Protein 4QLO (pdb70)

CATH classification: 3.40.50.1820

B-factor: mean 58.52, std 16.03, range [33.05, 135.53]

Sequence (327 aa):
NYTVDTLNLGEFITESGEVIDNLRLRYEHVGYHGQPLVVVCHALTGNHLTYGTDDYPGWWREIIDGGYIPIHDYQFLTFDVIGSPFGSSSPLNDPHFPKKLTLRDIVRANERGIQALGYDKINILIGGSLGGMQAMELLYNQQFEVDKAIILAATSRRTSSYSRAFNEIARQAIHLGGKEGLSIARQLGFLTYRSSKSYDERFTPDEVVAYQQHQGNKFKEHFDLNCYLTLLDVLDSHNIDRGRTDVTHVFKNLETKVLTMGFIDDLLYPDDQVRALGERFKYHRHFFVPDNVGHDGFLLNFSTWAPNLYHFLNLKHFKRKDPAFLYK

Radius of gyration: 19.32 Å; Cα contacts (8 Å, |Δi|>4): 640; chains: 1; bounding box: 55×44×50 Å

Solvent-accessible surface area: 15760 Å² total; per-residue (Å²): 110,91,56,57,75,56,23,96,37,24,106,0,99,5,101,59,57,43,72,8,108,74,0,73,0,79,19,1,27,6,5,136,175,67,36,64,8,1,5,4,6,9,23,22,43,8,12,8,63,1,31,5,56,124,118,171,89,13,126,14,31,109,2,5,94,54,23,48,8,31,45,152,84,26,4,3,0,0,4,0,0,0,0,0,13,70,22,0,0,0,36,101,58,19,122,152,17,7,151,135,4,14,1,38,4,0,3,116,0,10,8,56,0,1,78,56,42,78,50,94,115,1,34,3,0,5,0,2,3,2,0,0,3,5,0,0,3,6,1,32,50,96,91,16,117,10,61,19,0,0,0,0,4,0,14,12,115,24,36,97,75,3,129,51,23,2,72,95,0,54,102,18,6,159,151,31,26,103,98,1,1,5,72,2,91,46,22,6,58,124,0,33,169,8,77,70,57,129,114,136,84,151,24,103,114,95,27,90,55,102,36,86,97,37,0,73,102,22,26,101,152,9,43,42,83,0,17,52,15,0,1,40,0,15,29,30,6,37,0,40,85,86,57,140,53,2,54,123,16,0,97,108,21,104,6,27,1,3,0,0,0,9,49,83,10,99,9,11,37,33,100,83,0,108,50,1,1,82,43,0,24,42,80,132,34,44,83,0,83,46,8,70,4,34,74,13,12,27,143,12,36,80,49,0,0,66,47,1,109,117,13,15,62,36,161,124,161,63,134,164,57,87,63,121,135,192,196

Nearest PDB structures (foldseek):
  4qlo-assembly1_A  TM=1.003E+00  e=1.398E-73  Staphylococcus aureus subsp. aureus USA300_TCH1516
  5w8p-assembly1_B  TM=8.838E-01  e=1.208E-25  Mycobacteroides abscessus ATCC 19977
  3vvl-assembly1_A  TM=9.048E-01  e=1.196E-24  Streptomyces lavendulae subsp. lavendulae
  3vvm-assembly1_A  TM=8.914E-01  e=1.937E-24  Streptomyces lavendulae subsp. lavendulae
  3vvl-assembly1_B  TM=9.156E-01  e=2.036E-23  Streptomyces lavendulae subsp. lavendulae

Structure (mmCIF, N/CA/C/O backbone):
data_4QLO
#
_entry.id   4QLO
#
_cell.length_a   49.155
_cell.length_b   49.155
_cell.length_c   481.417
_cell.angle_alpha   90.00
_cell.angle_beta   90.00
_cell.angle_gamma   120.00
#
_symmetry.space_group_name_H-M   'P 61 2 2'
#
loop_
_entity.id
_entity.type
_entity.pdbx_description
1 polymer 'homoserine O-acetyltransferase'
2 water water
#
loop_
_atom_site.group_PDB
_atom_site.id
_atom_site.type_symbol
_atom_site.label_atom_id
_atom_site.label_alt_id
_atom_site.label_comp_id
_atom_site.label_asym_id
_atom_site.label_entity_id
_atom_site.label_seq_id
_atom_site.pdbx_PDB_ins_code
_atom_site.Cartn_x
_atom_site.Cartn_y
_atom_site.Cartn_z
_atom_site.occupancy
_atom_site.B_iso_or_equiv
_atom_site.auth_seq_id
_atom_site.auth_comp_id
_atom_site.auth_asym_id
_atom_site.auth_atom_id
_atom_site.pdbx_PDB_model_num
ATOM 1 N N . ASN A 1 3 ? 9.292 21.289 -0.284 1.00 58.68 3 ASN A N 1
ATOM 2 C CA . ASN A 1 3 ? 8.180 20.278 -0.340 1.00 59.46 3 ASN A CA 1
ATOM 3 C C . ASN A 1 3 ? 8.033 19.525 0.951 1.00 54.90 3 ASN A C 1
ATOM 4 O O . ASN A 1 3 ? 9.008 19.257 1.650 1.00 53.45 3 ASN A O 1
ATOM 9 N N . TYR A 1 4 ? 6.816 19.145 1.247 1.00 52.82 4 TYR A N 1
ATOM 10 C CA . TYR A 1 4 ? 6.557 18.408 2.441 1.00 54.81 4 TYR A CA 1
ATOM 11 C C . TYR A 1 4 ? 5.767 17.165 2.147 1.00 56.35 4 TYR A C 1
ATOM 12 O O . TYR A 1 4 ? 4.692 17.210 1.608 1.00 56.52 4 TYR A O 1
ATOM 21 N N . THR A 1 5 ? 6.324 16.038 2.523 1.00 56.41 5 THR A N 1
ATOM 22 C CA . THR A 1 5 ? 5.689 14.775 2.284 1.00 55.00 5 THR A CA 1
ATOM 23 C C . THR A 1 5 ? 5.590 13.935 3.545 1.00 54.43 5 THR A C 1
ATOM 24 O O . THR A 1 5 ? 6.567 13.680 4.206 1.00 49.07 5 THR A O 1
ATOM 28 N N . VAL A 1 6 ? 4.390 13.489 3.853 1.00 55.48 6 VAL A N 1
ATOM 29 C CA . VAL A 1 6 ? 4.180 12.486 4.866 1.00 56.74 6 VAL A CA 1
ATOM 30 C C . VAL A 1 6 ? 3.447 11.305 4.236 1.00 58.21 6 VAL A C 1
ATOM 31 O O . VAL A 1 6 ? 2.355 11.434 3.733 1.00 61.59 6 VAL A O 1
ATOM 35 N N . ASP A 1 7 ? 4.061 10.145 4.287 1.00 57.61 7 ASP A N 1
ATOM 36 C CA . ASP A 1 7 ? 3.507 8.973 3.636 1.00 56.23 7 ASP A CA 1
ATOM 37 C C . ASP A 1 7 ? 4.056 7.719 4.300 1.00 59.58 7 ASP A C 1
ATOM 38 O O . ASP A 1 7 ? 4.817 7.799 5.273 1.00 55.81 7 ASP A O 1
ATOM 43 N N . THR A 1 8 ? 3.669 6.568 3.753 1.00 58.82 8 THR A N 1
ATOM 44 C CA . THR A 1 8 ? 3.972 5.283 4.340 1.00 58.00 8 THR A CA 1
ATOM 45 C C . THR A 1 8 ? 4.584 4.361 3.288 1.00 57.73 8 THR A C 1
ATOM 46 O O . THR A 1 8 ? 3.949 4.056 2.280 1.00 61.63 8 THR A O 1
ATOM 50 N N . LEU A 1 9 ? 5.803 3.897 3.534 1.00 52.24 9 LEU A N 1
ATOM 51 C CA . LEU A 1 9 ? 6.375 2.807 2.744 1.00 51.81 9 LEU A CA 1
ATOM 52 C C . LEU A 1 9 ? 5.721 1.443 3.043 1.00 54.30 9 LEU A C 1
ATOM 53 O O . LEU A 1 9 ? 5.283 1.193 4.161 1.00 53.19 9 LEU A O 1
ATOM 58 N N . ASN A 1 10 ? 5.660 0.573 2.034 1.00 54.91 10 ASN A N 1
ATOM 59 C CA . ASN A 1 10 ? 5.391 -0.845 2.244 1.00 53.99 10 ASN A CA 1
ATOM 60 C C . ASN A 1 10 ? 6.560 -1.606 1.660 1.00 52.26 10 ASN A C 1
ATOM 61 O O . ASN A 1 10 ? 6.786 -1.564 0.456 1.00 50.14 10 ASN A O 1
ATOM 66 N N . LEU A 1 11 ? 7.300 -2.298 2.522 1.00 50.10 11 LEU A N 1
ATOM 67 C CA . LEU A 1 11 ? 8.615 -2.845 2.163 1.00 47.32 11 LEU A CA 1
ATOM 68 C C . LEU A 1 11 ? 8.715 -4.356 2.324 1.00 45.43 11 LEU A C 1
ATOM 69 O O . LEU A 1 11 ? 9.827 -4.886 2.417 1.00 43.99 11 LEU A O 1
ATOM 74 N N . GLY A 1 12 ? 7.567 -5.034 2.403 1.00 43.89 12 GLY A N 1
ATOM 75 C CA . GLY A 1 12 ? 7.529 -6.492 2.445 1.00 44.39 12 GLY A CA 1
ATOM 76 C C . GLY A 1 12 ? 8.078 -7.125 3.721 1.00 47.35 12 GLY A C 1
ATOM 77 O O . GLY A 1 12 ? 7.884 -6.614 4.823 1.00 48.85 12 GLY A O 1
ATOM 78 N N . GLU A 1 13 ? 8.777 -8.243 3.561 1.00 47.65 13 GLU A N 1
ATOM 79 C CA . GLU A 1 13 ? 9.056 -9.139 4.665 1.00 46.87 13 GLU A CA 1
ATOM 80 C C . GLU A 1 13 ? 10.195 -8.636 5.552 1.00 45.29 13 GLU A C 1
ATOM 81 O O . GLU A 1 13 ? 11.251 -8.218 5.070 1.00 42.75 13 GLU A O 1
ATOM 87 N N . PHE A 1 14 ? 9.951 -8.689 6.859 1.00 44.50 14 PHE A N 1
ATOM 88 C CA . PHE A 1 14 ? 10.914 -8.287 7.858 1.00 41.64 14 PHE A CA 1
ATOM 89 C C . PHE A 1 14 ? 10.980 -9.359 8.936 1.00 43.47 14 PHE A C 1
ATOM 90 O O . PHE A 1 14 ? 9.957 -9.765 9.498 1.00 41.16 14 PHE A O 1
ATOM 98 N N . ILE A 1 15 ? 12.207 -9.786 9.220 1.00 46.15 15 ILE A N 1
ATOM 99 C CA . ILE A 1 15 ? 12.496 -10.764 10.248 1.00 48.97 15 ILE A CA 1
ATOM 100 C C . ILE A 1 15 ? 13.331 -10.150 11.384 1.00 48.69 15 ILE A C 1
ATOM 101 O O . ILE A 1 15 ? 14.470 -9.721 11.191 1.00 42.37 15 ILE A O 1
ATOM 106 N N . THR A 1 16 ? 12.761 -10.153 12.581 1.00 48.72 16 THR A N 1
ATOM 107 C CA . THR A 1 16 ? 13.438 -9.620 13.752 1.00 48.36 16 THR A CA 1
ATOM 108 C C . THR A 1 16 ? 14.571 -10.544 14.196 1.00 49.50 16 THR A C 1
ATOM 109 O O . THR A 1 16 ? 14.678 -11.677 13.734 1.00 49.71 16 THR A O 1
ATOM 113 N N . GLU A 1 17 ? 15.400 -10.059 15.111 1.00 50.77 17 GLU A N 1
ATOM 114 C CA . GLU A 1 17 ? 16.437 -10.880 15.736 1.00 52.56 17 GLU A CA 1
ATOM 115 C C . GLU A 1 17 ? 15.870 -12.130 16.393 1.00 54.08 17 GLU A C 1
ATOM 116 O O . GLU A 1 17 ? 16.562 -13.145 16.479 1.00 55.27 17 GLU A O 1
ATOM 122 N N . SER A 1 18 ? 14.630 -12.048 16.880 1.00 52.45 18 SER A N 1
ATOM 123 C CA . SER A 1 18 ? 14.019 -13.163 17.593 1.00 53.12 18 SER A CA 1
ATOM 124 C C . SER A 1 18 ? 13.404 -14.216 16.665 1.00 52.84 18 SER A C 1
ATOM 125 O O . SER A 1 18 ? 12.765 -15.152 17.142 1.00 56.25 18 SER A O 1
ATOM 128 N N . GLY A 1 19 ? 13.563 -14.057 15.356 1.00 49.66 19 GLY A N 1
ATOM 129 C CA . GLY A 1 19 ? 12.970 -14.980 14.397 1.00 49.02 19 GLY A CA 1
ATOM 130 C C . GLY A 1 19 ? 11.474 -14.811 14.170 1.00 47.90 19 GLY A C 1
ATOM 131 O O . GLY A 1 19 ? 10.792 -15.767 13.792 1.00 44.31 19 GLY A O 1
ATOM 132 N N . GLU A 1 20 ? 10.963 -13.598 14.383 1.00 46.88 20 GLU A N 1
ATOM 133 C CA . GLU A 1 20 ? 9.547 -13.295 14.158 1.00 45.24 20 GLU A CA 1
ATOM 134 C C . GLU A 1 20 ? 9.362 -12.512 12.877 1.00 44.63 20 GLU A C 1
ATOM 135 O O . GLU A 1 20 ? 10.277 -11.818 12.430 1.00 48.54 20 GLU A O 1
ATOM 141 N N . VAL A 1 21 ? 8.169 -12.591 12.296 1.00 45.86 21 VAL A N 1
ATOM 142 C CA . VAL A 1 21 ? 7.956 -12.073 10.942 1.00 48.37 21 VAL A CA 1
ATOM 143 C C . VAL A 1 21 ? 6.814 -11.063 10.779 1.00 50.20 21 VAL A C 1
ATOM 144 O O . VAL A 1 21 ? 5.688 -11.300 11.220 1.00 49.26 21 VAL A O 1
ATOM 148 N N . ILE A 1 22 ? 7.115 -9.955 10.097 1.00 51.87 22 ILE A N 1
ATOM 149 C CA . ILE A 1 22 ? 6.092 -9.054 9.587 1.00 51.93 22 ILE A CA 1
ATOM 150 C C . ILE A 1 22 ? 6.073 -9.189 8.074 1.00 52.63 22 ILE A C 1
ATOM 151 O O . ILE A 1 22 ? 7.086 -8.949 7.420 1.00 55.78 22 ILE A O 1
ATOM 156 N N . ASP A 1 23 ? 4.926 -9.585 7.528 1.00 52.71 23 ASP A N 1
ATOM 157 C CA . ASP A 1 23 ? 4.788 -9.831 6.093 1.00 55.14 23 ASP A CA 1
ATOM 158 C C . ASP A 1 23 ? 4.990 -8.534 5.321 1.00 55.39 23 ASP A C 1
ATOM 159 O O . ASP A 1 23 ? 5.755 -8.501 4.354 1.00 61.29 23 ASP A O 1
ATOM 164 N N . ASN A 1 24 ? 4.318 -7.473 5.762 1.00 51.77 24 ASN A N 1
ATOM 165 C CA . ASN A 1 24 ? 4.423 -6.160 5.119 1.00 51.49 24 ASN A CA 1
ATOM 166 C C . ASN A 1 24 ? 4.851 -5.005 6.047 1.00 47.41 24 ASN A C 1
ATOM 167 O O . ASN A 1 24 ? 4.024 -4.242 6.553 1.00 46.88 24 ASN A O 1
ATOM 172 N N . LEU A 1 25 ? 6.159 -4.895 6.234 1.00 42.44 25 LEU A N 1
ATOM 173 C CA . LEU A 1 25 ? 6.777 -3.824 7.000 1.00 43.53 25 LEU A CA 1
ATOM 174 C C . LEU A 1 25 ? 6.339 -2.437 6.511 1.00 45.42 25 LEU A C 1
ATOM 175 O O . LEU A 1 25 ? 6.607 -2.061 5.371 1.00 46.45 25 LEU A O 1
ATOM 180 N N . ARG A 1 26 ? 5.664 -1.694 7.387 1.00 48.37 26 ARG A N 1
ATOM 181 C CA . ARG A 1 26 ? 5.240 -0.327 7.121 1.00 48.63 26 ARG A CA 1
ATOM 182 C C . ARG A 1 26 ? 6.081 0.660 7.939 1.00 47.74 26 ARG A C 1
ATOM 183 O O . ARG A 1 26 ? 6.251 0.494 9.148 1.00 44.31 26 ARG A O 1
ATOM 191 N N . LEU A 1 27 ? 6.633 1.668 7.264 1.00 49.62 27 LEU A N 1
ATOM 192 C CA . LEU A 1 27 ? 7.375 2.752 7.920 1.00 49.49 27 LEU A CA 1
ATOM 193 C C . LEU A 1 27 ? 6.743 4.095 7.576 1.00 48.69 27 LEU A C 1
ATOM 194 O O . LEU A 1 27 ? 6.819 4.537 6.442 1.00 50.81 27 LEU A O 1
ATOM 199 N N . ARG A 1 28 ? 6.106 4.737 8.546 1.00 48.50 28 ARG A N 1
ATOM 200 C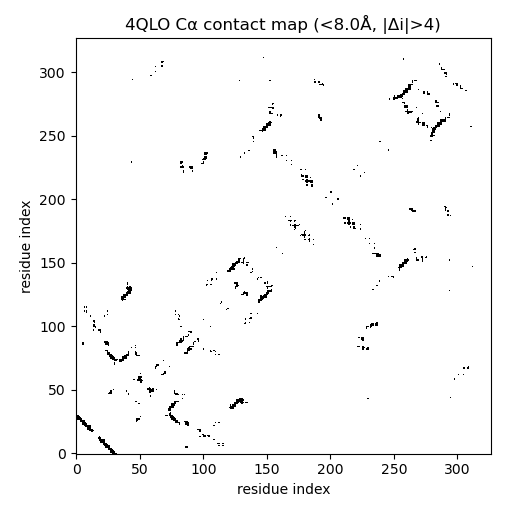 CA . ARG A 1 28 ? 5.622 6.096 8.347 1.00 46.40 28 ARG A CA 1
ATOM 201 C C . ARG A 1 28 ? 6.836 7.002 8.359 1.00 44.09 28 ARG A C 1
ATOM 202 O O . ARG A 1 28 ? 7.754 6.784 9.141 1.00 42.05 28 ARG A O 1
ATOM 210 N N . TYR A 1 29 ? 6.863 7.994 7.471 1.00 45.72 29 TYR A N 1
ATOM 211 C CA . TYR A 1 29 ? 7.986 8.925 7.413 1.00 47.58 29 TYR A CA 1
ATOM 212 C C . TYR A 1 29 ? 7.557 10.343 7.097 1.00 47.36 29 TYR A C 1
ATOM 213 O O . TYR A 1 29 ? 6.427 10.596 6.702 1.00 46.52 29 TYR A O 1
ATOM 222 N N . GLU A 1 30 ? 8.490 11.267 7.297 1.00 50.52 30 GLU A N 1
ATOM 223 C CA . GLU A 1 30 ? 8.344 12.646 6.859 1.00 49.95 30 GLU A CA 1
ATOM 224 C C . GLU A 1 30 ? 9.555 13.002 6.024 1.00 47.34 30 GLU A C 1
ATOM 225 O O . GLU A 1 30 ? 10.685 12.793 6.461 1.00 43.97 30 GLU A O 1
ATOM 231 N N . HIS A 1 31 ? 9.315 13.528 4.823 1.00 48.29 31 HIS A N 1
ATOM 232 C CA . HIS A 1 31 ? 10.388 14.114 4.007 1.00 49.43 31 HIS A CA 1
ATOM 233 C C . HIS A 1 31 ? 10.162 15.603 3.788 1.00 48.62 31 HIS A C 1
ATOM 234 O O . HIS A 1 31 ? 9.019 16.049 3.659 1.00 48.06 31 HIS A O 1
ATOM 241 N N . VAL A 1 32 ? 11.261 16.331 3.731 1.00 47.57 32 VAL A N 1
ATOM 242 C CA . VAL A 1 32 ? 11.267 17.769 3.564 1.00 50.20 32 VAL A CA 1
ATOM 243 C C . VAL A 1 32 ? 12.535 18.245 2.898 1.00 51.43 32 VAL A C 1
ATOM 244 O O . VAL A 1 32 ? 13.614 17.934 3.336 1.00 49.29 32 VAL A O 1
ATOM 248 N N . GLY A 1 33 ? 12.395 19.013 1.829 1.00 53.72 33 GLY A N 1
ATOM 249 C CA . GLY A 1 33 ? 13.545 19.540 1.137 1.00 55.31 33 GLY A CA 1
ATOM 250 C C . GLY A 1 33 ? 13.557 19.207 -0.325 1.00 57.04 33 GLY A C 1
ATOM 251 O O . GLY A 1 33 ? 12.557 18.822 -0.862 1.00 55.03 33 GLY A O 1
ATOM 252 N N . TYR A 1 34 ? 14.708 19.365 -0.956 1.00 58.71 34 TYR A N 1
ATOM 253 C CA . TYR A 1 34 ? 14.829 19.201 -2.394 1.00 62.83 34 TYR A CA 1
ATOM 254 C C . TYR A 1 34 ? 15.680 18.061 -2.808 1.00 59.79 34 TYR A C 1
ATOM 255 O O . TYR A 1 34 ? 16.553 17.667 -2.104 1.00 58.90 34 TYR A O 1
ATOM 264 N N . HIS A 1 35 ? 15.405 17.574 -3.998 1.00 61.54 35 HIS A N 1
ATOM 265 C CA . HIS A 1 35 ? 15.957 16.348 -4.491 1.00 64.20 35 HIS A CA 1
ATOM 266 C C . HIS A 1 35 ? 17.419 16.163 -4.169 1.00 62.32 35 HIS A C 1
ATOM 267 O O . HIS A 1 35 ? 17.803 15.111 -3.711 1.00 68.24 35 HIS A O 1
ATOM 274 N N . GLY A 1 36 ? 18.234 17.121 -4.521 1.00 52.94 36 GLY A N 1
ATOM 275 C CA . GLY A 1 36 ? 19.687 16.868 -4.522 1.00 57.12 36 GLY A CA 1
ATOM 276 C C . GLY A 1 36 ? 20.483 17.263 -3.285 1.00 57.87 36 GLY A C 1
ATOM 277 O O . GLY A 1 36 ? 21.705 17.081 -3.251 1.00 54.80 36 GLY A O 1
ATOM 278 N N . GLN A 1 37 ? 19.803 17.786 -2.267 1.00 56.63 37 GLN A N 1
ATOM 279 C CA . GLN A 1 37 ? 20.480 18.447 -1.151 1.00 59.99 37 GLN A CA 1
ATOM 280 C C . GLN A 1 37 ? 21.152 17.448 -0.220 1.00 60.42 37 GLN A C 1
ATOM 281 O O . GLN A 1 37 ? 20.839 16.253 -0.262 1.00 60.17 37 GLN A O 1
ATOM 287 N N . PRO A 1 38 ? 22.086 17.934 0.625 1.00 58.44 38 PRO A N 1
ATOM 288 C CA . PRO A 1 38 ? 22.667 17.083 1.662 1.00 54.71 38 PRO A CA 1
ATOM 289 C C . PRO A 1 38 ? 21.586 16.516 2.564 1.00 54.81 38 PRO A C 1
ATOM 290 O O . PRO A 1 38 ? 20.704 17.252 3.036 1.00 54.13 38 PRO A O 1
ATOM 294 N N . LEU A 1 39 ? 21.643 15.204 2.764 1.00 53.78 39 LEU A N 1
ATOM 295 C CA . LEU A 1 39 ? 20.645 14.502 3.549 1.00 53.83 39 LEU A CA 1
ATOM 296 C C . LEU A 1 39 ? 20.983 14.583 5.023 1.00 53.88 39 LEU A C 1
ATOM 297 O O . LEU A 1 39 ? 22.141 14.351 5.429 1.00 51.04 39 LEU A O 1
ATOM 302 N N . VAL A 1 40 ? 19.972 14.922 5.819 1.00 52.22 40 VAL A N 1
ATOM 303 C CA . VAL A 1 40 ? 20.044 14.707 7.260 1.00 51.83 40 VAL A CA 1
ATOM 304 C C . VAL A 1 40 ? 18.952 13.759 7.660 1.00 46.03 40 VAL A C 1
ATOM 305 O O . VAL A 1 40 ? 17.785 13.979 7.331 1.00 46.10 40 VAL A O 1
ATOM 309 N N . VAL A 1 41 ? 19.359 12.709 8.372 1.00 41.92 41 VAL A N 1
ATOM 310 C CA . VAL A 1 41 ? 18.444 11.728 8.939 1.00 40.68 41 VAL A CA 1
ATOM 311 C C . VAL A 1 41 ? 18.376 11.940 10.433 1.00 36.70 41 VAL A C 1
ATOM 312 O O . VAL A 1 41 ? 19.379 11.854 11.118 1.00 33.93 41 VAL A O 1
ATOM 316 N N . VAL A 1 42 ? 17.185 12.223 10.923 1.00 37.92 42 VAL A N 1
ATOM 317 C CA . VAL A 1 42 ? 16.949 12.305 12.353 1.00 44.18 42 VAL A CA 1
ATOM 318 C C . VAL A 1 42 ? 16.333 10.997 12.878 1.00 43.26 42 VAL A C 1
ATOM 319 O O . VAL A 1 42 ? 15.416 10.455 12.282 1.00 41.19 42 VAL A O 1
ATOM 323 N N . CYS A 1 43 ? 16.853 10.518 13.999 1.00 43.75 43 CYS A N 1
ATOM 324 C CA . CYS A 1 43 ? 16.320 9.357 14.667 1.00 44.70 43 CYS A CA 1
ATOM 325 C C . CYS A 1 43 ? 15.636 9.856 15.916 1.00 46.13 43 CYS A C 1
ATOM 326 O O . CYS A 1 43 ? 16.303 10.365 16.814 1.00 49.64 43 CYS A O 1
ATOM 329 N N . HIS A 1 44 ? 14.321 9.686 15.993 1.00 44.63 44 HIS A N 1
ATOM 330 C CA . HIS A 1 44 ? 13.567 10.231 17.105 1.00 47.02 44 HIS A CA 1
ATOM 331 C C . HIS A 1 44 ? 13.731 9.398 18.371 1.00 45.65 44 HIS A C 1
ATOM 332 O O . HIS A 1 44 ? 14.329 8.327 18.339 1.00 42.75 44 HIS A O 1
ATOM 339 N N . ALA A 1 45 ? 13.219 9.914 19.487 1.00 46.20 45 ALA A N 1
ATOM 340 C CA . ALA A 1 45 ? 13.379 9.255 20.791 1.00 48.38 45 ALA A CA 1
ATOM 341 C C . ALA A 1 45 ? 12.103 8.529 21.212 1.00 46.54 45 ALA A C 1
ATOM 342 O O . ALA A 1 45 ? 11.078 8.642 20.564 1.00 42.71 45 ALA A O 1
ATOM 344 N N . LEU A 1 46 ? 12.161 7.791 22.314 1.00 50.03 46 LEU A N 1
ATOM 345 C CA . LEU A 1 46 ? 11.064 6.870 22.663 1.00 49.47 46 LEU A CA 1
ATOM 346 C C . LEU A 1 46 ? 9.676 7.457 22.457 1.00 47.35 46 LEU A C 1
ATOM 347 O O . LEU A 1 46 ? 8.785 6.789 21.939 1.00 52.14 46 LEU A O 1
ATOM 352 N N . THR A 1 47 ? 9.506 8.705 22.863 1.00 46.54 47 THR A N 1
ATOM 353 C CA . THR A 1 47 ? 8.182 9.315 22.980 1.00 49.53 47 THR A CA 1
ATOM 354 C C . THR A 1 47 ? 7.866 10.250 21.810 1.00 50.19 47 THR A C 1
ATOM 355 O O . THR A 1 47 ? 6.837 10.948 21.816 1.00 51.19 47 THR A O 1
ATOM 359 N N . GLY A 1 48 ? 8.759 10.256 20.822 1.00 47.20 48 GLY A N 1
ATOM 360 C CA . GLY A 1 48 ? 8.633 11.092 19.647 1.00 48.42 48 GLY A CA 1
ATOM 361 C C . GLY A 1 48 ? 8.170 10.328 18.423 1.00 50.86 48 GLY A C 1
ATOM 362 O O . GLY A 1 48 ? 7.664 9.202 18.519 1.00 51.70 48 GLY A O 1
ATOM 363 N N . ASN A 1 49 ? 8.329 10.963 17.264 1.00 48.86 49 ASN A N 1
ATOM 364 C CA . ASN A 1 49 ? 7.871 10.399 16.007 1.00 45.44 49 ASN A CA 1
ATOM 365 C C . ASN A 1 49 ? 8.520 11.097 14.835 1.00 46.15 49 ASN A C 1
ATOM 366 O O . ASN A 1 49 ? 9.317 12.018 15.007 1.00 54.35 49 ASN A O 1
ATOM 371 N N . HIS A 1 50 ? 8.181 10.625 13.645 1.00 45.11 50 HIS A N 1
ATOM 372 C CA . HIS A 1 50 ? 8.681 11.161 12.391 1.00 43.12 50 HIS A CA 1
ATOM 373 C C . HIS A 1 50 ? 8.474 12.673 12.172 1.00 44.71 50 HIS A C 1
ATOM 374 O O . HIS A 1 50 ? 9.203 13.280 11.382 1.00 43.98 50 HIS A O 1
ATOM 381 N N . LEU A 1 51 ? 7.503 13.266 12.824 1.00 44.52 51 LEU A N 1
ATOM 382 C CA . LEU A 1 51 ? 7.180 14.642 12.529 1.00 43.16 51 LEU A CA 1
ATOM 383 C C . LEU A 1 51 ? 8.229 15.620 13.020 1.00 42.37 51 LEU A C 1
ATOM 384 O O . LEU A 1 51 ? 8.049 16.324 13.968 1.00 37.14 51 LEU A O 1
ATOM 389 N N . THR A 1 52 ? 9.336 15.645 12.310 1.00 44.38 52 THR A N 1
ATOM 390 C CA . THR A 1 52 ? 10.489 16.419 12.698 1.00 44.50 52 THR A CA 1
ATOM 391 C C . THR A 1 52 ? 10.332 17.893 12.409 1.00 48.96 52 THR A C 1
ATOM 392 O O . THR A 1 52 ? 10.637 18.707 13.223 1.00 53.10 52 THR A O 1
ATOM 396 N N . TYR A 1 53 ? 9.834 18.220 11.245 1.00 54.54 53 TYR A N 1
ATOM 397 C CA . TYR A 1 53 ? 9.672 19.574 10.823 1.00 55.24 53 TYR A CA 1
ATOM 398 C C . TYR A 1 53 ? 8.251 19.973 11.031 1.00 56.20 53 TYR A C 1
ATOM 399 O O . TYR A 1 53 ? 7.973 21.073 11.439 1.00 57.89 53 TYR A O 1
ATOM 408 N N . GLY A 1 54 ? 7.348 19.060 10.746 1.00 55.33 54 GLY A N 1
ATOM 409 C CA . GLY A 1 54 ? 5.907 19.314 10.871 1.00 55.81 54 GLY A CA 1
ATOM 410 C C . GLY A 1 54 ? 5.360 20.383 9.927 1.00 58.99 54 GLY A C 1
ATOM 411 O O . GLY A 1 54 ? 5.970 20.705 8.906 1.00 60.17 54 GLY A O 1
ATOM 412 N N . THR A 1 55 ? 4.241 20.944 10.335 1.00 62.79 55 THR A N 1
ATOM 413 C CA . THR A 1 55 ? 3.464 21.917 9.610 1.00 65.93 55 THR A CA 1
ATOM 414 C C . THR A 1 55 ? 3.715 23.326 10.154 1.00 71.23 55 THR A C 1
ATOM 415 O O . THR A 1 55 ? 4.489 23.487 11.053 1.00 73.15 55 THR A O 1
ATOM 419 N N . ASP A 1 56 ? 3.053 24.327 9.602 1.00 77.61 56 ASP A N 1
ATOM 420 C CA . ASP A 1 56 ? 3.169 25.666 10.138 1.00 78.89 56 ASP A CA 1
ATOM 421 C C . ASP A 1 56 ? 2.237 25.770 11.303 1.00 77.81 56 ASP A C 1
ATOM 422 O O . ASP A 1 56 ? 2.531 26.402 12.295 1.00 73.01 56 ASP A O 1
ATOM 427 N N . ASP A 1 57 ? 1.109 25.113 11.184 1.00 76.49 57 ASP A N 1
ATOM 428 C CA . ASP A 1 57 ? 0.163 25.150 12.243 1.00 75.60 57 ASP A CA 1
ATOM 429 C C . ASP A 1 57 ? 0.482 24.128 13.313 1.00 72.26 57 ASP A C 1
ATOM 430 O O . ASP A 1 57 ? 0.220 24.362 14.476 1.00 73.80 57 ASP A O 1
ATOM 435 N N . TYR A 1 58 ? 1.062 23.002 12.941 1.00 66.10 58 TYR A N 1
ATOM 436 C CA . TYR A 1 58 ? 1.430 22.006 13.932 1.00 64.88 58 TYR A CA 1
ATOM 437 C C . TYR A 1 58 ? 2.912 21.749 13.933 1.00 60.69 58 TYR A C 1
ATOM 438 O O . TYR A 1 58 ? 3.346 20.714 13.486 1.00 61.81 58 TYR A O 1
ATOM 447 N N . PRO A 1 59 ? 3.705 22.772 14.472 1.00 57.08 59 PRO A N 1
ATOM 448 C CA . PRO A 1 59 ? 5.131 22.605 14.183 1.00 56.74 59 PRO A CA 1
ATOM 449 C C . PRO A 1 59 ? 5.722 21.357 14.762 1.00 55.24 59 PRO A C 1
ATOM 450 O O . PRO A 1 59 ? 5.147 20.737 15.615 1.00 57.52 59 PRO A O 1
ATOM 454 N N . GLY A 1 60 ? 6.887 21.006 14.271 1.00 54.62 60 GLY A N 1
ATOM 455 C CA . GLY A 1 60 ? 7.510 19.734 14.588 1.00 55.92 60 GLY A CA 1
ATOM 456 C C . GLY A 1 60 ? 8.497 19.773 15.731 1.00 55.49 60 GLY A C 1
ATOM 457 O O . GLY A 1 60 ? 8.952 20.839 16.151 1.00 52.84 60 GLY A O 1
ATOM 458 N N . TRP A 1 61 ? 8.847 18.582 16.204 1.00 52.08 61 TRP A N 1
ATOM 459 C CA . TRP A 1 61 ? 9.724 18.434 17.340 1.00 49.58 61 TRP A CA 1
ATOM 460 C C . TRP A 1 61 ? 10.968 19.297 17.159 1.00 49.25 61 TRP A C 1
ATOM 461 O O . TRP A 1 61 ? 11.400 19.968 18.111 1.00 54.92 61 TRP A O 1
ATOM 472 N N . TRP A 1 62 ? 11.526 19.301 15.945 1.00 43.04 62 TRP A N 1
ATOM 473 C CA . TRP A 1 62 ? 12.795 19.985 15.679 1.00 41.36 62 TRP A CA 1
ATOM 474 C C . TRP A 1 62 ? 12.652 21.344 14.988 1.00 41.76 62 TRP A C 1
ATOM 475 O O . TRP A 1 62 ? 13.651 21.974 14.624 1.00 40.50 62 TRP A O 1
ATOM 486 N N . ARG A 1 63 ? 11.421 21.807 14.813 1.00 42.86 63 ARG A N 1
ATOM 487 C CA . ARG A 1 63 ? 11.168 22.973 13.990 1.00 45.91 63 ARG A CA 1
ATOM 488 C C . ARG A 1 63 ? 11.950 24.206 14.461 1.00 46.72 63 ARG A C 1
ATOM 489 O O . ARG A 1 63 ? 12.502 24.936 13.636 1.00 51.39 63 ARG A O 1
ATOM 497 N N . GLU A 1 64 ? 12.008 24.425 15.755 1.00 46.60 64 GLU A N 1
ATOM 498 C CA . GLU A 1 64 ? 12.650 25.583 16.315 1.00 50.82 64 GLU A CA 1
ATOM 499 C C . GLU A 1 64 ? 14.116 25.579 16.028 1.00 52.54 64 GLU A C 1
ATOM 500 O O . GLU A 1 64 ? 14.696 26.587 15.726 1.00 57.52 64 GLU A O 1
ATOM 506 N N . ILE A 1 65 ? 14.716 24.420 16.108 1.00 57.05 65 ILE A N 1
ATOM 507 C CA . ILE A 1 65 ? 16.107 24.281 15.777 1.00 56.37 65 ILE A CA 1
ATOM 508 C C . ILE A 1 65 ? 16.382 24.527 14.307 1.00 58.28 65 ILE A C 1
ATOM 509 O O . ILE A 1 65 ? 17.431 25.013 13.960 1.00 59.37 65 ILE A O 1
ATOM 514 N N . ILE A 1 66 ? 15.445 24.181 13.441 1.00 56.34 66 ILE A N 1
ATOM 515 C CA . ILE A 1 66 ? 15.636 24.387 12.021 1.00 56.92 66 ILE A CA 1
ATOM 516 C C . ILE A 1 66 ? 15.362 25.814 11.583 1.00 55.22 66 ILE A C 1
ATOM 517 O O . ILE A 1 66 ? 16.101 26.364 10.821 1.00 53.05 66 ILE A O 1
ATOM 522 N N . ASP A 1 67 ? 14.274 26.380 12.061 1.00 51.32 67 ASP A N 1
ATOM 523 C CA . ASP A 1 67 ? 13.957 27.806 11.923 1.00 52.05 67 ASP A CA 1
ATOM 524 C C . ASP A 1 67 ? 15.065 28.753 12.426 1.00 49.64 67 ASP A C 1
ATOM 525 O O . ASP A 1 67 ? 15.415 29.724 11.749 1.00 47.99 67 ASP A O 1
ATOM 530 N N . GLY A 1 68 ? 15.614 28.462 13.603 1.00 45.92 68 GLY A N 1
ATOM 531 C CA . GLY A 1 68 ? 16.743 29.222 14.145 1.00 43.82 68 GLY A CA 1
ATOM 532 C C . GLY A 1 68 ? 18.029 29.141 13.337 1.00 45.97 68 GLY A C 1
ATOM 533 O O . GLY A 1 68 ? 18.978 29.888 13.594 1.00 46.57 68 GLY A O 1
ATOM 534 N N . GLY A 1 69 ? 18.078 28.227 12.372 1.00 45.92 69 GLY A N 1
ATOM 535 C CA . GLY A 1 69 ? 19.145 28.209 11.382 1.00 48.71 69 GLY A CA 1
ATOM 536 C C . GLY A 1 69 ? 20.354 27.412 11.807 1.00 50.17 69 GLY A C 1
ATOM 537 O O . GLY A 1 69 ? 21.430 27.552 11.211 1.00 49.90 69 GLY A O 1
ATOM 538 N N . TYR A 1 70 ? 20.173 26.565 12.822 1.00 52.01 70 TYR A N 1
ATOM 539 C CA . TYR A 1 70 ? 21.255 25.708 13.313 1.00 53.52 70 TYR A CA 1
ATOM 540 C C . TYR A 1 70 ? 21.497 24.561 12.336 1.00 52.89 70 TYR A C 1
ATOM 541 O O . TYR A 1 70 ? 22.639 24.174 12.080 1.00 54.80 70 TYR A O 1
ATOM 550 N N . ILE A 1 71 ? 20.418 24.016 11.790 1.00 51.00 71 ILE A N 1
ATOM 551 C CA . ILE A 1 71 ? 20.516 23.171 10.602 1.00 52.16 71 ILE A CA 1
ATOM 552 C C . ILE A 1 71 ? 19.417 23.693 9.679 1.00 52.96 71 ILE A C 1
ATOM 553 O O . ILE A 1 71 ? 18.253 23.291 9.782 1.00 55.01 71 ILE A O 1
ATOM 558 N N . PRO A 1 72 ? 19.785 24.643 8.799 1.00 54.58 72 PRO A N 1
ATOM 559 C CA . PRO A 1 72 ? 18.776 25.423 8.084 1.00 57.03 72 PRO A CA 1
ATOM 560 C C . PRO A 1 72 ? 18.124 24.658 6.942 1.00 56.04 72 PRO A C 1
ATOM 561 O O . PRO A 1 72 ? 18.799 23.909 6.237 1.00 49.85 72 PRO A O 1
ATOM 565 N N . ILE A 1 73 ? 16.849 24.883 6.722 1.00 57.12 73 ILE A N 1
ATOM 566 C CA . ILE A 1 73 ? 16.141 24.213 5.663 1.00 59.79 73 ILE A CA 1
ATOM 567 C C . ILE A 1 73 ? 16.692 24.501 4.288 1.00 59.25 73 ILE A C 1
ATOM 568 O O . ILE A 1 73 ? 16.631 23.675 3.414 1.00 58.85 73 ILE A O 1
ATOM 573 N N . HIS A 1 74 ? 17.235 25.671 4.120 1.00 61.59 74 HIS A N 1
ATOM 574 C CA . HIS A 1 74 ? 17.701 26.051 2.826 1.00 68.81 74 HIS A CA 1
ATOM 575 C C . HIS A 1 74 ? 18.885 25.300 2.353 1.00 66.67 74 HIS A C 1
ATOM 576 O O . HIS A 1 74 ? 19.081 25.225 1.170 1.00 77.55 74 HIS A O 1
ATOM 583 N N . ASP A 1 75 ? 19.674 24.740 3.244 1.00 62.14 75 ASP A N 1
ATOM 584 C CA . ASP A 1 75 ? 20.838 24.009 2.811 1.00 60.22 75 ASP A CA 1
ATOM 585 C C . ASP A 1 75 ? 20.716 22.517 2.938 1.00 57.43 75 ASP A C 1
ATOM 586 O O . ASP A 1 75 ? 21.568 21.795 2.498 1.00 56.52 75 ASP A O 1
ATOM 591 N N . TYR A 1 76 ? 19.628 22.064 3.518 1.00 55.27 76 TYR A N 1
ATOM 592 C CA . TYR A 1 76 ? 19.484 20.650 3.873 1.00 53.85 76 TYR A CA 1
ATOM 593 C C . TYR A 1 76 ? 18.147 20.027 3.500 1.00 51.67 76 TYR A C 1
ATOM 594 O O . TYR A 1 76 ? 17.138 20.706 3.363 1.00 50.22 76 TYR A O 1
ATOM 603 N N . GLN A 1 77 ? 18.197 18.702 3.385 1.00 53.03 77 GLN A N 1
ATOM 604 C CA . GLN A 1 77 ? 17.074 17.823 3.076 1.00 54.12 77 GLN A CA 1
ATOM 605 C C . GLN A 1 77 ? 16.920 16.879 4.277 1.00 50.47 77 GLN A C 1
ATOM 606 O O . GLN A 1 77 ? 17.918 16.301 4.728 1.00 44.80 77 GLN A O 1
ATOM 612 N N . PHE A 1 78 ? 15.688 16.725 4.773 1.00 48.53 78 PHE A N 1
ATOM 613 C CA . PHE A 1 78 ? 15.412 16.004 6.021 1.00 48.84 78 PHE A CA 1
ATOM 614 C C . PHE A 1 78 ? 14.586 14.754 5.835 1.00 48.55 78 PHE A C 1
ATOM 615 O O . PHE A 1 78 ? 13.515 14.813 5.215 1.00 46.86 78 PHE A O 1
ATOM 623 N N . LEU A 1 79 ? 15.063 13.641 6.421 1.00 44.88 79 LEU A N 1
ATOM 624 C CA . LEU A 1 79 ? 14.289 12.390 6.458 1.00 42.32 79 LEU A CA 1
ATOM 625 C C . LEU A 1 79 ? 14.253 11.766 7.864 1.00 39.86 79 LEU A C 1
ATOM 626 O O . LEU A 1 79 ? 15.265 11.728 8.575 1.00 35.35 79 LEU A O 1
ATOM 631 N N . THR A 1 80 ? 13.073 11.273 8.233 1.00 37.80 80 THR A N 1
ATOM 632 C CA . THR A 1 80 ? 12.814 10.745 9.566 1.00 41.17 80 THR A CA 1
ATOM 633 C C . THR A 1 80 ? 11.771 9.651 9.500 1.00 41.66 80 THR A C 1
ATOM 634 O O . THR A 1 80 ? 10.692 9.865 8.961 1.00 44.37 80 THR A O 1
ATOM 638 N N . PHE A 1 81 ? 12.086 8.499 10.078 1.00 40.17 81 PHE A N 1
ATOM 639 C CA . PHE A 1 81 ? 11.130 7.416 10.183 1.00 42.97 81 PHE A CA 1
ATOM 640 C C . PHE A 1 81 ? 10.595 7.244 11.600 1.00 41.92 81 PHE A C 1
ATOM 641 O O . PHE A 1 81 ? 11.352 7.293 12.564 1.00 44.75 81 PHE A O 1
ATOM 649 N N . ASP A 1 82 ? 9.286 7.031 11.707 1.00 42.86 82 ASP A N 1
ATOM 650 C CA . ASP A 1 82 ? 8.674 6.518 12.919 1.00 41.44 82 ASP A CA 1
ATOM 651 C C . ASP A 1 82 ? 9.158 5.070 13.102 1.00 44.83 82 ASP A C 1
ATOM 652 O O . ASP A 1 82 ? 8.865 4.180 12.282 1.00 42.09 82 ASP A O 1
ATOM 657 N N . VAL A 1 83 ? 9.946 4.851 14.150 1.00 42.14 83 VAL A N 1
ATOM 658 C CA . VAL A 1 83 ? 10.405 3.530 14.499 1.00 43.55 83 VAL A CA 1
ATOM 659 C C . VAL A 1 83 ? 9.257 2.536 14.512 1.00 43.78 83 VAL A C 1
ATOM 660 O O . VAL A 1 83 ? 8.135 2.883 14.874 1.00 48.71 83 VAL A O 1
ATOM 664 N N . ILE A 1 84 ? 9.538 1.303 14.103 1.00 43.66 84 ILE A N 1
ATOM 665 C CA . ILE A 1 84 ? 8.574 0.209 14.289 1.00 43.55 84 ILE A CA 1
ATOM 666 C C . ILE A 1 84 ? 8.353 -0.015 15.776 1.00 42.21 84 ILE A C 1
ATOM 667 O O . ILE A 1 84 ? 9.291 0.131 16.574 1.00 38.05 84 ILE A O 1
ATOM 672 N N . GLY A 1 85 ? 7.113 -0.338 16.138 1.00 41.98 85 GLY A N 1
ATOM 673 C CA . GLY A 1 85 ? 6.704 -0.384 17.535 1.00 43.54 85 GLY A CA 1
ATOM 674 C C . GLY A 1 85 ? 6.111 0.911 18.091 1.00 45.42 85 GLY A C 1
ATOM 675 O O . GLY A 1 85 ? 5.387 0.880 19.086 1.00 47.80 85 GLY A O 1
ATOM 676 N N . SER A 1 86 ? 6.413 2.050 17.472 1.00 48.50 86 SER A N 1
ATOM 677 C CA . SER A 1 86 ? 5.834 3.335 17.879 1.00 46.18 86 SER A CA 1
ATOM 678 C C . SER A 1 86 ? 4.400 3.389 17.408 1.00 44.09 86 SER A C 1
ATOM 679 O O . SER A 1 86 ? 4.074 2.796 16.381 1.00 44.91 86 SER A O 1
ATOM 682 N N . PRO A 1 87 ? 3.534 4.123 18.127 1.00 44.52 87 PRO A N 1
ATOM 683 C CA . PRO A 1 87 ? 2.122 4.130 17.757 1.00 42.96 87 PRO A CA 1
ATOM 684 C C . PRO A 1 87 ? 1.721 5.223 16.765 1.00 42.01 87 PRO A C 1
ATOM 685 O O . PRO A 1 87 ? 0.534 5.544 16.677 1.00 45.52 87 PRO A O 1
ATOM 689 N N . PHE A 1 88 ? 2.660 5.772 16.001 1.00 41.43 88 PHE A N 1
ATOM 690 C CA . PHE A 1 88 ? 2.334 6.889 15.108 1.00 42.94 88 PHE A CA 1
ATOM 691 C C . PHE A 1 88 ? 2.413 6.597 13.598 1.00 45.31 88 PHE A C 1
ATOM 692 O O . PHE A 1 88 ? 2.546 7.527 12.803 1.00 50.40 88 PHE A O 1
ATOM 700 N N . GLY A 1 89 ? 2.310 5.329 13.191 1.00 44.49 89 GLY A N 1
ATOM 701 C CA . GLY A 1 89 ? 2.092 5.006 11.772 1.00 43.42 89 GLY A CA 1
ATOM 702 C C . GLY A 1 89 ? 2.829 3.801 11.218 1.00 43.90 89 GLY A C 1
ATOM 703 O O . GLY A 1 89 ? 2.306 3.070 10.380 1.00 46.27 89 GLY A O 1
ATOM 704 N N . SER A 1 90 ? 4.058 3.589 11.659 1.00 43.55 90 SER A N 1
ATOM 705 C CA . SER A 1 90 ? 4.782 2.392 11.271 1.00 40.90 90 SER A CA 1
ATOM 706 C C . SER A 1 90 ? 4.102 1.154 11.839 1.00 40.27 90 SER A C 1
ATOM 707 O O . SER A 1 90 ? 3.222 1.252 12.674 1.00 42.56 90 SER A O 1
ATOM 710 N N . SER A 1 91 ? 4.513 -0.016 11.381 1.00 43.67 91 SER A N 1
ATOM 711 C CA . SER A 1 91 ? 4.048 -1.273 11.966 1.00 44.38 91 SER A CA 1
ATOM 712 C C . SER A 1 91 ? 4.230 -1.236 13.484 1.00 42.77 91 SER A C 1
ATOM 713 O O . SER A 1 91 ? 5.332 -0.973 13.973 1.00 42.44 91 SER A O 1
ATOM 716 N N . SER A 1 92 ? 3.156 -1.505 14.218 1.00 41.52 92 SER A N 1
ATOM 717 C CA . SER A 1 92 ? 3.210 -1.571 15.668 1.00 42.68 92 SER A CA 1
ATOM 718 C C . SER A 1 92 ? 2.011 -2.362 16.244 1.00 45.26 92 SER A C 1
ATOM 719 O O . SER A 1 92 ? 1.051 -2.664 15.519 1.00 44.08 92 SER A O 1
ATOM 722 N N . PRO A 1 93 ? 2.041 -2.667 17.558 1.00 44.28 93 PRO A N 1
ATOM 723 C CA . PRO A 1 93 ? 0.900 -3.332 18.208 1.00 45.49 93 PRO A CA 1
ATOM 724 C C . PRO A 1 93 ? -0.447 -2.599 18.094 1.00 46.82 93 PRO A C 1
ATOM 725 O O . PRO A 1 93 ? -1.499 -3.228 18.207 1.00 44.01 93 PRO A O 1
ATOM 729 N N . LEU A 1 94 ? -0.411 -1.290 17.874 1.00 47.03 94 LEU A N 1
ATOM 730 C CA . LEU A 1 94 ? -1.622 -0.526 17.613 1.00 47.89 94 LEU A CA 1
ATOM 731 C C . LEU A 1 94 ? -2.184 -0.847 16.223 1.00 49.74 94 LEU A C 1
ATOM 732 O O . LEU A 1 94 ? -3.406 -0.893 16.060 1.00 54.20 94 LEU A O 1
ATOM 737 N N . ASN A 1 95 ? -1.297 -1.064 15.241 1.00 48.40 95 ASN A N 1
ATOM 738 C CA . ASN A 1 95 ? -1.673 -1.330 13.832 1.00 49.81 95 ASN A CA 1
ATOM 739 C C . ASN A 1 95 ? -1.787 -2.799 13.493 1.00 48.58 95 ASN A C 1
ATOM 740 O O . ASN A 1 95 ? -2.654 -3.190 12.725 1.00 47.14 95 ASN A O 1
ATOM 745 N N . ASP A 1 96 ? -0.851 -3.584 14.013 1.00 46.87 96 ASP A N 1
ATOM 746 C CA . ASP A 1 96 ? -0.593 -4.928 13.542 1.00 48.95 96 ASP A CA 1
ATOM 747 C C . ASP A 1 96 ? -0.939 -5.984 14.594 1.00 49.13 96 ASP A C 1
ATOM 748 O O . ASP A 1 96 ? -0.168 -6.198 15.552 1.00 49.28 96 ASP A O 1
ATOM 753 N N . PRO A 1 97 ? -2.058 -6.703 14.392 1.00 46.73 97 PRO A N 1
ATOM 754 C CA . PRO A 1 97 ? -2.443 -7.648 15.444 1.00 46.01 97 PRO A CA 1
ATOM 755 C C . PRO A 1 97 ? -1.481 -8.856 15.592 1.00 44.46 97 PRO A C 1
ATOM 756 O O . PRO A 1 97 ? -1.629 -9.651 16.532 1.00 40.51 97 PRO A O 1
ATOM 760 N N . HIS A 1 98 ? -0.499 -8.987 14.699 1.00 43.44 98 HIS A N 1
ATOM 761 C CA . HIS A 1 98 ? 0.506 -10.043 14.850 1.00 45.38 98 HIS A CA 1
ATOM 762 C C . HIS A 1 98 ? 1.894 -9.462 14.964 1.00 45.49 98 HIS A C 1
ATOM 763 O O . HIS A 1 98 ? 2.866 -10.055 14.502 1.00 50.32 98 HIS A O 1
ATOM 770 N N . PHE A 1 99 ? 1.992 -8.308 15.614 1.00 46.80 99 PHE A N 1
ATOM 771 C CA . PHE A 1 99 ? 3.277 -7.672 15.783 1.00 44.31 99 PHE A CA 1
ATOM 772 C C . PHE A 1 99 ? 4.112 -8.548 16.714 1.00 44.79 99 PHE A C 1
ATOM 773 O O . PHE A 1 99 ? 3.578 -9.097 17.665 1.00 47.69 99 PHE A O 1
ATOM 781 N N . PRO A 1 100 ? 5.415 -8.691 16.434 1.00 46.26 100 PRO A N 1
ATOM 782 C CA . PRO A 1 100 ? 6.333 -9.494 17.239 1.00 49.81 100 PRO A CA 1
ATOM 783 C C . PRO A 1 100 ? 6.268 -9.224 18.750 1.00 54.46 100 PRO A C 1
ATOM 784 O O . PRO A 1 100 ? 6.087 -8.080 19.164 1.00 49.62 100 PRO A O 1
ATOM 788 N N . LYS A 1 101 ? 6.439 -10.276 19.547 1.00 59.19 101 LYS A N 1
ATOM 789 C CA . LYS A 1 101 ? 6.547 -10.143 21.006 1.00 65.96 101 LYS A CA 1
ATOM 790 C C . LYS A 1 101 ? 7.880 -9.527 21.434 1.00 63.76 101 LYS A C 1
ATOM 791 O O . LYS A 1 101 ? 7.902 -8.637 22.280 1.00 69.35 101 LYS A O 1
ATOM 797 N N . LYS A 1 102 ? 8.985 -10.018 20.876 1.00 59.66 102 LYS A N 1
ATOM 798 C CA . LYS A 1 102 ? 10.309 -9.489 21.200 1.00 60.95 102 LYS A CA 1
ATOM 799 C C . LYS A 1 102 ? 10.877 -8.658 20.043 1.00 58.15 102 LYS A C 1
ATOM 800 O O . LYS A 1 102 ? 11.333 -9.183 18.998 1.00 56.23 102 LYS A O 1
ATOM 806 N N . LEU A 1 103 ? 10.823 -7.347 20.264 1.00 54.61 103 LEU A N 1
ATOM 807 C CA . LEU A 1 103 ? 11.381 -6.342 19.380 1.00 52.30 103 LEU A CA 1
ATOM 808 C C . LEU A 1 103 ? 12.626 -5.799 20.043 1.00 50.91 103 LEU A C 1
ATOM 809 O O . LEU A 1 103 ? 12.628 -5.553 21.244 1.00 53.00 103 LEU A O 1
ATOM 814 N N . THR A 1 104 ? 13.685 -5.591 19.276 1.00 51.28 104 THR A N 1
ATOM 815 C CA . THR A 1 104 ? 14.917 -5.031 19.847 1.00 53.68 104 THR A CA 1
ATOM 816 C C . THR A 1 104 ? 15.226 -3.695 19.166 1.00 48.61 104 THR A C 1
ATOM 817 O O . THR A 1 104 ? 14.536 -3.286 18.226 1.00 46.85 104 THR A O 1
ATOM 821 N N . LEU A 1 105 ? 16.238 -2.995 19.648 1.00 45.45 105 LEU A N 1
ATOM 822 C CA . LEU A 1 105 ? 16.635 -1.757 18.981 1.00 46.06 105 LEU A CA 1
ATOM 823 C C . LEU A 1 105 ? 17.295 -2.039 17.642 1.00 45.06 105 LEU A C 1
ATOM 824 O O . LEU A 1 105 ? 17.018 -1.362 16.654 1.00 43.96 105 LEU A O 1
ATOM 829 N N . ARG A 1 106 ? 18.188 -3.023 17.613 1.00 45.79 106 ARG A N 1
ATOM 830 C CA . ARG A 1 106 ? 18.802 -3.448 16.351 1.00 43.71 106 ARG A CA 1
ATOM 831 C C . ARG A 1 106 ? 17.769 -3.715 15.258 1.00 42.65 106 ARG A C 1
ATOM 832 O O . ARG A 1 106 ? 18.023 -3.416 14.103 1.00 44.76 106 ARG A O 1
ATOM 840 N N . ASP A 1 107 ? 16.606 -4.248 15.625 1.00 44.05 107 ASP A N 1
ATOM 841 C CA . ASP A 1 107 ? 15.518 -4.432 14.674 1.00 46.31 107 ASP A CA 1
ATOM 842 C C . ASP A 1 107 ? 15.097 -3.072 14.137 1.00 48.93 107 ASP A C 1
ATOM 843 O O . ASP A 1 107 ? 15.020 -2.862 12.931 1.00 54.87 107 ASP A O 1
ATOM 848 N N . ILE A 1 108 ? 14.811 -2.151 15.043 1.00 48.66 108 ILE A N 1
ATOM 849 C CA . ILE A 1 108 ? 14.251 -0.869 14.657 1.00 47.85 108 ILE A CA 1
ATOM 850 C C . ILE A 1 108 ? 15.148 -0.220 13.606 1.00 47.93 108 ILE A C 1
ATOM 851 O O . ILE A 1 108 ? 14.666 0.290 12.598 1.00 45.81 108 ILE A O 1
ATOM 856 N N . VAL A 1 109 ? 16.440 -0.320 13.838 1.00 46.43 109 VAL A N 1
ATOM 857 C CA . VAL A 1 109 ? 17.442 0.241 12.983 1.00 44.88 109 VAL A CA 1
ATOM 858 C C . VAL A 1 109 ? 17.409 -0.406 11.641 1.00 50.68 109 VAL A C 1
ATOM 859 O O . VAL A 1 109 ? 17.475 0.246 10.635 1.00 52.17 109 VAL A O 1
ATOM 863 N N . ARG A 1 110 ? 17.333 -1.707 11.636 1.00 54.02 110 ARG A N 1
ATOM 864 C CA . ARG A 1 110 ? 17.537 -2.423 10.425 1.00 60.16 110 ARG A CA 1
ATOM 865 C C . ARG A 1 110 ? 16.375 -2.196 9.498 1.00 57.54 110 ARG A C 1
ATOM 866 O O . ARG A 1 110 ? 16.523 -2.211 8.298 1.00 58.31 110 ARG A O 1
ATOM 874 N N . ALA A 1 111 ? 15.221 -1.952 10.079 1.00 50.73 111 ALA A N 1
ATOM 875 C CA . ALA A 1 111 ? 14.044 -1.562 9.313 1.00 45.81 111 ALA A CA 1
ATOM 876 C C . ALA A 1 111 ? 14.207 -0.177 8.722 1.00 45.52 111 ALA A C 1
ATOM 877 O O . ALA A 1 111 ? 13.866 0.050 7.570 1.00 46.91 111 ALA A O 1
ATOM 879 N N . ASN A 1 112 ? 14.701 0.764 9.519 1.00 45.94 112 ASN A N 1
ATOM 880 C CA . ASN A 1 112 ? 14.857 2.125 9.037 1.00 44.86 112 ASN A CA 1
ATOM 881 C C . ASN A 1 112 ? 15.913 2.219 7.933 1.00 46.35 112 ASN A C 1
ATOM 882 O O . ASN A 1 112 ? 15.705 2.929 6.956 1.00 48.05 112 ASN A O 1
ATOM 887 N N . GLU A 1 113 ? 17.015 1.488 8.046 1.00 46.21 113 GLU A N 1
ATOM 888 C CA . GLU A 1 113 ? 17.995 1.508 6.957 1.00 51.08 113 GLU A CA 1
ATOM 889 C C . GLU A 1 113 ? 17.394 1.031 5.625 1.00 54.16 113 GLU A C 1
ATOM 890 O O . GLU A 1 113 ? 17.690 1.611 4.565 1.00 60.15 113 GLU A O 1
ATOM 896 N N . ARG A 1 114 ? 16.525 0.023 5.683 1.00 48.65 114 ARG A N 1
ATOM 897 C CA . ARG A 1 114 ? 15.818 -0.443 4.493 1.00 50.85 114 ARG A CA 1
ATOM 898 C C . ARG A 1 114 ? 14.849 0.620 3.978 1.00 51.80 114 ARG A C 1
ATOM 899 O O . ARG A 1 114 ? 14.580 0.707 2.780 1.00 50.80 114 ARG A O 1
ATOM 907 N N . GLY A 1 115 ? 14.310 1.418 4.891 1.00 54.88 115 GLY A N 1
ATOM 908 C CA . GLY A 1 115 ? 13.403 2.509 4.524 1.00 51.90 115 GLY A CA 1
ATOM 909 C C . GLY A 1 115 ? 14.160 3.652 3.886 1.00 49.15 115 GLY A C 1
ATOM 910 O O . GLY A 1 115 ? 13.651 4.311 2.992 1.00 48.51 115 GLY A O 1
ATOM 911 N N . ILE A 1 116 ? 15.376 3.892 4.361 1.00 46.43 116 ILE A N 1
ATOM 912 C CA . ILE A 1 116 ? 16.225 4.936 3.809 1.00 45.79 116 ILE A CA 1
ATOM 913 C C . ILE A 1 116 ? 16.601 4.538 2.400 1.00 45.12 116 ILE A C 1
ATOM 914 O O . ILE A 1 116 ? 16.582 5.360 1.504 1.00 45.53 116 ILE A O 1
ATOM 919 N N . GLN A 1 117 ? 16.920 3.265 2.208 1.00 44.88 117 GLN A N 1
ATOM 920 C CA . GLN A 1 117 ? 17.258 2.766 0.884 1.00 45.23 117 GLN A CA 1
ATOM 921 C C . GLN A 1 117 ? 16.050 2.610 -0.044 1.00 44.50 117 GLN A C 1
ATOM 922 O O . GLN A 1 117 ? 16.162 2.837 -1.242 1.00 47.79 117 GLN A O 1
ATOM 928 N N . ALA A 1 118 ? 14.895 2.255 0.501 1.00 45.19 118 ALA A N 1
ATOM 929 C CA . ALA A 1 118 ? 13.660 2.264 -0.278 1.00 45.96 118 ALA A CA 1
ATOM 930 C C . ALA A 1 118 ? 13.560 3.561 -1.062 1.00 46.31 118 ALA A C 1
ATOM 931 O O . ALA A 1 118 ? 13.366 3.539 -2.266 1.00 49.98 118 ALA A O 1
ATOM 933 N N . LEU A 1 119 ? 13.701 4.681 -0.363 1.00 50.40 119 LEU A N 1
ATOM 934 C CA . LEU A 1 119 ? 13.844 6.012 -0.984 1.00 52.18 119 LEU A CA 1
ATOM 935 C C . LEU A 1 119 ? 15.312 6.090 -1.333 1.00 53.85 119 LEU A C 1
ATOM 936 O O . LEU A 1 119 ? 16.137 5.645 -0.556 1.00 63.59 119 LEU A O 1
ATOM 941 N N . GLY A 1 120 ? 15.674 6.626 -2.480 1.00 55.00 120 GLY A N 1
ATOM 942 C CA . GLY A 1 120 ? 16.994 6.291 -3.046 1.00 56.36 120 GLY A CA 1
ATOM 943 C C . GLY A 1 120 ? 18.294 6.787 -2.422 1.00 55.69 120 GLY A C 1
ATOM 944 O O . GLY A 1 120 ? 19.239 7.060 -3.158 1.00 55.75 120 GLY A O 1
ATOM 945 N N . TYR A 1 121 ? 18.398 6.850 -1.091 1.00 57.09 121 TYR A N 1
ATOM 946 C CA . TYR A 1 121 ? 19.556 7.504 -0.467 1.00 52.80 121 TYR A CA 1
ATOM 947 C C . TYR A 1 121 ? 20.666 6.551 -0.147 1.00 56.43 121 TYR A C 1
ATOM 948 O O . TYR A 1 121 ? 20.458 5.370 0.126 1.00 59.10 121 TYR A O 1
ATOM 957 N N . ASP A 1 122 ? 21.851 7.140 -0.130 1.00 60.91 122 ASP A N 1
ATOM 958 C CA . ASP A 1 122 ? 23.111 6.451 -0.276 1.00 61.83 122 ASP A CA 1
ATOM 959 C C . ASP A 1 122 ? 24.090 7.010 0.744 1.00 60.19 122 ASP A C 1
ATOM 960 O O . ASP A 1 122 ? 24.763 6.274 1.461 1.00 61.13 122 ASP A O 1
ATOM 965 N N . LYS A 1 123 ? 24.185 8.335 0.755 1.00 60.68 123 LYS A N 1
ATOM 966 C CA . LYS A 1 123 ? 24.980 9.066 1.706 1.00 59.72 123 LYS A CA 1
ATOM 967 C C . LYS A 1 123 ? 24.030 9.729 2.695 1.00 55.31 123 LYS A C 1
ATOM 968 O O . LYS A 1 123 ? 22.883 10.049 2.372 1.00 54.51 123 LYS A O 1
ATOM 974 N N . ILE A 1 124 ? 24.517 9.921 3.908 1.00 53.18 124 ILE A N 1
ATOM 975 C CA . ILE A 1 124 ? 23.832 10.725 4.899 1.00 51.62 124 ILE A CA 1
ATOM 976 C C . ILE A 1 124 ? 24.850 11.736 5.366 1.00 48.25 124 ILE A C 1
ATOM 977 O O . ILE A 1 124 ? 25.891 11.366 5.919 1.00 44.55 124 ILE A O 1
ATOM 982 N N . ASN A 1 125 ? 24.568 13.008 5.124 1.00 45.56 125 ASN A N 1
ATOM 983 C CA . ASN A 1 125 ? 25.524 14.043 5.471 1.00 49.25 125 ASN A CA 1
ATOM 984 C C . ASN A 1 125 ? 25.529 14.221 7.002 1.00 48.62 125 ASN A C 1
ATOM 985 O O . ASN A 1 125 ? 26.585 14.223 7.631 1.00 45.78 125 ASN A O 1
ATOM 990 N N . ILE A 1 126 ? 24.334 14.315 7.588 1.00 47.30 126 ILE A N 1
ATOM 991 C CA . ILE A 1 126 ? 24.170 14.497 9.031 1.00 48.00 126 ILE A CA 1
ATOM 992 C C . ILE A 1 126 ? 23.226 13.446 9.595 1.00 44.86 126 ILE A C 1
ATOM 993 O O . ILE A 1 126 ? 22.014 13.456 9.324 1.00 40.22 126 ILE A O 1
ATOM 998 N N . LEU A 1 127 ? 23.787 12.567 10.410 1.00 45.54 127 LEU A N 1
ATOM 999 C CA . LEU A 1 127 ? 23.004 11.635 11.222 1.00 43.80 127 LEU A CA 1
ATOM 1000 C C . LEU A 1 127 ? 22.872 12.191 12.642 1.00 42.46 127 LEU A C 1
ATOM 1001 O O . LEU A 1 127 ? 23.897 12.404 13.320 1.00 37.00 127 LEU A O 1
ATOM 1006 N N . ILE A 1 128 ? 21.634 12.379 13.106 1.00 39.79 128 ILE A N 1
ATOM 1007 C CA . ILE A 1 128 ? 21.411 12.969 14.431 1.00 40.58 128 ILE A CA 1
ATOM 1008 C C . ILE A 1 128 ? 20.279 12.345 15.273 1.00 39.79 128 ILE A C 1
ATOM 1009 O O . ILE A 1 128 ? 19.180 12.066 14.789 1.00 41.75 128 ILE A O 1
ATOM 1014 N N . GLY A 1 129 ? 20.562 12.158 16.556 1.00 36.60 129 GLY A N 1
ATOM 1015 C CA . GLY A 1 129 ? 19.573 11.655 17.475 1.00 38.52 129 GLY A CA 1
ATOM 1016 C C . GLY A 1 129 ? 19.998 11.733 18.933 1.00 39.36 129 GLY A C 1
ATOM 1017 O O . GLY A 1 129 ? 21.177 11.711 19.269 1.00 39.51 129 GLY A O 1
ATOM 1018 N N . GLY A 1 130 ? 19.012 11.893 19.793 1.00 43.49 130 GLY A N 1
ATOM 1019 C CA . GLY A 1 130 ? 19.139 11.521 21.203 1.00 51.00 130 GLY A CA 1
ATOM 1020 C C . GLY A 1 130 ? 17.750 11.046 21.579 1.00 55.33 130 GLY A C 1
ATOM 1021 O O . GLY A 1 130 ? 16.771 11.566 21.046 1.00 69.80 130 GLY A O 1
ATOM 1022 N N . SER A 1 131 ? 17.593 10.081 22.466 1.00 56.07 131 SER A N 1
ATOM 1023 C CA . SER A 1 131 ? 18.633 9.345 23.149 1.00 52.20 131 SER A CA 1
ATOM 1024 C C . SER A 1 131 ? 18.444 7.893 22.687 1.00 49.40 131 SER A C 1
ATOM 1025 O O . SER A 1 131 ? 19.406 7.220 22.358 1.00 48.71 131 SER A O 1
ATOM 1028 N N . LEU A 1 132 ? 17.195 7.429 22.634 1.00 43.73 132 LEU A N 1
ATOM 1029 C CA . LEU A 1 132 ? 16.836 6.335 21.736 1.00 44.01 132 LEU A CA 1
ATOM 1030 C C . LEU A 1 132 ? 17.217 6.687 20.284 1.00 44.39 132 LEU A C 1
ATOM 1031 O O . LEU A 1 132 ? 17.577 5.812 19.510 1.00 49.64 132 LEU A O 1
ATOM 1036 N N . GLY A 1 133 ? 17.118 7.960 19.907 1.00 45.13 133 GLY A N 1
ATOM 1037 C CA . GLY A 1 133 ? 17.588 8.414 18.598 1.00 40.39 133 GLY A CA 1
ATOM 1038 C C . GLY A 1 133 ? 19.062 8.140 18.479 1.00 43.45 133 GLY A C 1
ATOM 1039 O O . GLY A 1 133 ? 19.549 7.674 17.441 1.00 45.13 133 GLY A O 1
ATOM 1040 N N . GLY A 1 134 ? 19.777 8.422 19.561 1.00 44.44 134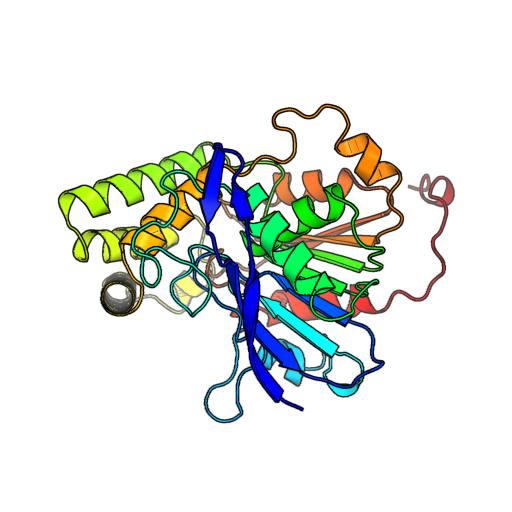 GLY A N 1
ATOM 1041 C CA . GLY A 1 134 ? 21.222 8.288 19.600 1.00 44.26 134 GLY A CA 1
ATOM 1042 C C . GLY A 1 134 ? 21.597 6.833 19.544 1.00 46.54 134 GLY A C 1
ATOM 1043 O O . GLY A 1 134 ? 22.642 6.472 18.996 1.00 47.66 134 GLY A O 1
ATOM 1044 N N . MET A 1 135 ? 20.742 5.999 20.131 1.00 46.15 135 MET A N 1
ATOM 1045 C CA . MET A 1 135 ? 20.916 4.559 20.085 1.00 45.36 135 MET A CA 1
ATOM 1046 C C . MET A 1 135 ? 20.745 4.033 18.652 1.00 44.42 135 MET A C 1
ATOM 1047 O O . MET A 1 135 ? 21.542 3.225 18.181 1.00 41.77 135 MET A O 1
ATOM 1052 N N . GLN A 1 136 ? 19.700 4.499 17.972 1.00 42.72 136 GLN A N 1
ATOM 1053 C CA . GLN A 1 136 ? 19.513 4.209 16.561 1.00 45.73 136 GLN A CA 1
ATOM 1054 C C . GLN A 1 136 ? 20.724 4.597 15.761 1.00 46.82 136 GLN A C 1
ATOM 1055 O O . GLN A 1 136 ? 21.227 3.827 14.946 1.00 45.92 136 GLN A O 1
ATOM 1061 N N . ALA A 1 137 ? 21.178 5.815 16.011 1.00 50.69 137 ALA A N 1
ATOM 1062 C CA . ALA A 1 137 ? 22.293 6.393 15.290 1.00 51.66 137 ALA A CA 1
ATOM 1063 C C . ALA A 1 137 ? 23.532 5.530 15.378 1.00 50.40 137 ALA A C 1
ATOM 1064 O O . ALA A 1 137 ? 24.147 5.224 14.363 1.00 55.73 137 ALA A O 1
ATOM 1066 N N . MET A 1 138 ? 23.904 5.136 16.587 1.00 48.99 138 MET A N 1
ATOM 1067 C CA . MET A 1 138 ? 25.158 4.410 16.767 1.00 48.37 138 MET A CA 1
ATOM 1068 C C . MET A 1 138 ? 25.092 3.049 16.115 1.00 50.24 138 MET A C 1
ATOM 1069 O O . MET A 1 138 ? 26.078 2.608 15.513 1.00 53.72 138 MET A O 1
ATOM 1074 N N . GLU A 1 139 ? 23.941 2.389 16.203 1.00 49.27 139 GLU A N 1
ATOM 1075 C CA . GLU A 1 139 ? 23.813 1.092 15.554 1.00 52.19 139 GLU A CA 1
ATOM 1076 C C . GLU A 1 139 ? 24.009 1.294 14.055 1.00 51.46 139 GLU A C 1
ATOM 1077 O O . GLU A 1 139 ? 24.908 0.705 13.449 1.00 52.08 139 GLU A O 1
ATOM 1083 N N . LEU A 1 140 ? 23.201 2.179 13.484 1.00 53.06 140 LEU A N 1
ATOM 1084 C CA . LEU A 1 140 ? 23.272 2.522 12.062 1.00 53.13 140 LEU A CA 1
ATOM 1085 C C . LEU A 1 140 ? 24.715 2.693 11.578 1.00 52.88 140 LEU A C 1
ATOM 1086 O O . LEU A 1 140 ? 25.119 2.127 10.545 1.00 51.31 140 LEU A O 1
ATOM 1091 N N . LEU A 1 141 ? 25.497 3.458 12.331 1.00 51.77 141 LEU A N 1
ATOM 1092 C CA . LEU A 1 141 ? 26.912 3.629 12.005 1.00 51.65 141 LEU A CA 1
ATOM 1093 C C . LEU A 1 141 ? 27.655 2.304 11.977 1.00 54.58 141 LEU A C 1
ATOM 1094 O O . LEU A 1 141 ? 28.558 2.128 11.160 1.00 58.79 141 LEU A O 1
ATOM 1099 N N . TYR A 1 142 ? 27.273 1.373 12.854 1.00 55.78 142 TYR A N 1
ATOM 1100 C CA . TYR A 1 142 ? 27.941 0.073 12.913 1.00 55.01 142 TYR A CA 1
ATOM 1101 C C . TYR A 1 142 ? 27.624 -0.835 11.736 1.00 52.95 142 TYR A C 1
ATOM 1102 O O . TYR A 1 142 ? 28.515 -1.508 11.224 1.00 51.97 142 TYR A O 1
ATOM 1111 N N . ASN A 1 143 ? 26.360 -0.886 11.326 1.00 52.11 143 ASN A N 1
ATOM 1112 C CA . ASN A 1 143 ? 25.988 -1.690 10.165 1.00 50.76 143 ASN A CA 1
ATOM 1113 C C . ASN A 1 143 ? 26.776 -1.269 8.934 1.00 51.47 143 ASN A C 1
ATOM 1114 O O . ASN A 1 143 ? 27.114 -2.096 8.093 1.00 54.16 143 ASN A O 1
ATOM 1119 N N . GLN A 1 144 ? 27.090 0.025 8.873 1.00 55.55 144 GLN A N 1
ATOM 1120 C CA . GLN A 1 144 ? 27.775 0.687 7.753 1.00 54.34 144 GLN A CA 1
ATOM 1121 C C . GLN A 1 144 ? 27.158 0.372 6.380 1.00 52.21 144 GLN A C 1
ATOM 1122 O O . GLN A 1 144 ? 27.824 -0.108 5.467 1.00 56.34 144 GLN A O 1
ATOM 1128 N N . GLN A 1 145 ? 25.862 0.643 6.267 1.00 48.56 145 GLN A N 1
ATOM 1129 C CA . GLN A 1 145 ? 25.164 0.561 5.004 1.00 49.44 145 GLN A CA 1
ATOM 1130 C C . GLN A 1 145 ? 25.294 1.880 4.239 1.00 51.93 145 GLN A C 1
ATOM 1131 O O . GLN A 1 145 ? 24.917 1.957 3.066 1.00 53.24 145 GLN A O 1
ATOM 1137 N N . PHE A 1 146 ? 25.810 2.914 4.912 1.00 53.13 146 PHE A N 1
ATOM 1138 C CA . PHE A 1 146 ? 25.874 4.273 4.375 1.00 51.27 146 PHE A CA 1
ATOM 1139 C C . PHE A 1 146 ? 27.229 4.911 4.645 1.00 54.54 146 PHE A C 1
ATOM 1140 O O . PHE A 1 146 ? 27.870 4.607 5.646 1.00 57.91 146 PHE A O 1
ATOM 1148 N N . GLU A 1 147 ? 27.658 5.796 3.748 1.00 57.37 147 GLU A N 1
ATOM 1149 C CA . GLU A 1 147 ? 28.766 6.700 4.022 1.00 62.12 147 GLU A CA 1
ATOM 1150 C C . GLU A 1 147 ? 28.150 7.948 4.673 1.00 61.28 147 GLU A C 1
ATOM 1151 O O . GLU A 1 147 ? 27.326 8.635 4.064 1.00 59.36 147 GLU A O 1
ATOM 1157 N N . VAL A 1 148 ? 28.537 8.228 5.915 1.00 58.69 148 VAL A N 1
ATOM 1158 C CA . VAL A 1 148 ? 27.938 9.328 6.675 1.00 58.30 148 VAL A CA 1
ATOM 1159 C C . VAL A 1 148 ? 29.008 10.301 7.158 1.00 55.75 148 VAL A C 1
ATOM 1160 O O . VAL A 1 148 ? 29.935 9.927 7.884 1.00 54.57 148 VAL A O 1
ATOM 1164 N N . ASP A 1 149 ? 28.864 11.559 6.754 1.00 55.12 149 ASP A N 1
ATOM 1165 C CA . ASP A 1 149 ? 29.911 12.553 6.989 1.00 59.47 149 ASP A CA 1
ATOM 1166 C C . ASP A 1 149 ? 29.973 12.984 8.457 1.00 54.45 149 ASP A C 1
ATOM 1167 O O . ASP A 1 149 ? 31.034 12.912 9.096 1.00 59.62 149 ASP A O 1
ATOM 1172 N N . LYS A 1 150 ? 28.831 13.409 8.985 1.00 50.63 150 LYS A N 1
ATOM 1173 C CA . LYS A 1 150 ? 28.760 13.998 10.319 1.00 54.96 150 LYS A CA 1
ATOM 1174 C C . LYS A 1 150 ? 27.716 13.287 11.160 1.00 54.32 150 LYS A C 1
ATOM 1175 O O . LYS A 1 150 ? 26.627 13.011 10.667 1.00 56.37 150 LYS A O 1
ATOM 1181 N N . ALA A 1 151 ? 28.057 12.997 12.422 1.00 54.83 151 ALA A N 1
ATOM 1182 C CA . ALA A 1 151 ? 27.131 12.364 13.375 1.00 54.92 151 ALA A CA 1
ATOM 1183 C C . ALA A 1 151 ? 27.072 13.092 14.722 1.00 51.62 151 ALA A C 1
ATOM 1184 O O . ALA A 1 151 ? 28.115 13.375 15.333 1.00 48.78 151 ALA A O 1
ATOM 1186 N N . ILE A 1 152 ? 25.848 13.372 15.177 1.00 48.46 152 ILE A N 1
ATOM 1187 C CA . ILE A 1 152 ? 25.600 13.965 16.487 1.00 46.65 152 ILE A CA 1
ATOM 1188 C C . ILE A 1 152 ? 24.791 12.985 17.332 1.00 48.57 152 ILE A C 1
ATOM 1189 O O . ILE A 1 152 ? 23.624 12.692 17.012 1.00 47.77 152 ILE A O 1
ATOM 1194 N N . ILE A 1 153 ? 25.399 12.516 18.424 1.00 48.57 153 ILE A N 1
ATOM 1195 C CA . ILE A 1 153 ? 24.758 11.584 19.349 1.00 48.47 153 ILE A CA 1
ATOM 1196 C C . ILE A 1 153 ? 24.546 12.244 20.710 1.00 47.42 153 ILE A C 1
ATOM 1197 O O . ILE A 1 153 ? 25.512 12.614 21.378 1.00 44.82 153 ILE A O 1
ATOM 1202 N N . LEU A 1 154 ? 23.285 12.382 21.119 1.00 48.20 154 LEU A N 1
ATOM 1203 C CA . LEU A 1 154 ? 22.946 13.085 22.372 1.00 47.87 154 LEU A CA 1
ATOM 1204 C C . LEU A 1 154 ? 22.340 12.157 23.414 1.00 45.69 154 LEU A C 1
ATOM 1205 O O . LEU A 1 154 ? 21.496 11.314 23.107 1.00 41.68 154 LEU A O 1
ATOM 1210 N N . ALA A 1 155 ? 22.782 12.318 24.657 1.00 45.69 155 ALA A N 1
ATOM 1211 C CA . ALA A 1 155 ? 22.218 11.580 25.769 1.00 43.69 155 ALA A CA 1
ATOM 1212 C C . ALA A 1 155 ? 22.017 10.100 25.428 1.00 43.86 155 ALA A C 1
ATOM 1213 O O . ALA A 1 155 ? 20.913 9.590 25.504 1.00 43.92 155 ALA A O 1
ATOM 1215 N N . ALA A 1 156 ? 23.081 9.413 25.038 1.00 44.71 156 ALA A N 1
ATOM 1216 C CA . ALA A 1 156 ? 23.032 7.946 24.916 1.00 45.82 156 ALA A CA 1
ATOM 1217 C C . ALA A 1 156 ? 24.439 7.355 25.049 1.00 47.64 156 ALA A C 1
ATOM 1218 O O . ALA A 1 156 ? 25.443 8.059 24.859 1.00 48.08 156 ALA A O 1
ATOM 1220 N N . THR A 1 157 ? 24.497 6.063 25.368 1.00 44.56 157 THR A N 1
ATOM 1221 C CA . THR A 1 157 ? 25.739 5.396 25.714 1.00 42.85 157 THR A CA 1
ATOM 1222 C C . THR A 1 157 ? 25.832 4.099 24.959 1.00 41.41 157 THR A C 1
ATOM 1223 O O . THR A 1 157 ? 24.935 3.775 24.200 1.00 39.29 157 THR A O 1
ATOM 1227 N N . SER A 1 158 ? 26.912 3.354 25.201 1.00 43.15 158 SER A N 1
ATOM 1228 C CA . SER A 1 158 ? 27.144 2.046 24.584 1.00 44.61 158 SER A CA 1
ATOM 1229 C C . SER A 1 158 ? 26.136 0.948 24.963 1.00 43.30 158 SER A C 1
ATOM 1230 O O . SER A 1 158 ? 25.920 0.017 24.196 1.00 39.70 158 SER A O 1
ATOM 1233 N N . ARG A 1 159 ? 25.537 1.036 26.144 1.00 43.67 159 ARG A N 1
ATOM 1234 C CA A ARG A 1 159 ? 24.530 0.060 26.548 0.50 45.85 159 ARG A CA 1
ATOM 1235 C CA B ARG A 1 159 ? 24.554 0.041 26.582 0.50 46.84 159 ARG A CA 1
ATOM 1236 C C . ARG A 1 159 ? 23.598 0.593 27.636 1.00 47.77 159 ARG A C 1
ATOM 1237 O O . ARG A 1 159 ? 23.955 1.468 28.419 1.00 45.41 159 ARG A O 1
ATOM 1252 N N . THR A 1 160 ? 22.391 0.058 27.662 1.00 51.61 160 THR A N 1
ATOM 1253 C CA . THR A 1 160 ? 21.441 0.391 28.704 1.00 55.58 160 THR A CA 1
ATOM 1254 C C . THR A 1 160 ? 22.061 0.056 30.082 1.00 59.15 160 THR A C 1
ATOM 1255 O O . THR A 1 160 ? 22.617 -1.035 30.282 1.00 55.23 160 THR A O 1
ATOM 1259 N N . SER A 1 161 ? 22.010 1.028 31.000 1.00 63.46 161 SER A N 1
ATOM 1260 C CA . SER A 1 161 ? 22.573 0.866 32.353 1.00 66.02 161 SER A CA 1
ATOM 1261 C C . SER A 1 161 ? 21.605 0.098 33.257 1.00 65.62 161 SER A C 1
ATOM 1262 O O . SER A 1 161 ? 20.480 -0.227 32.854 1.00 71.33 161 SER A O 1
ATOM 1265 N N . SER A 1 162 ? 22.061 -0.225 34.464 1.00 60.51 162 SER A N 1
ATOM 1266 C CA . SER A 1 162 ? 21.221 -0.898 35.455 1.00 57.16 162 SER A CA 1
ATOM 1267 C C . SER A 1 162 ? 20.228 0.110 36.007 1.00 53.92 162 SER A C 1
ATOM 1268 O O . SER A 1 162 ? 19.123 -0.246 36.423 1.00 48.52 162 SER A O 1
ATOM 1271 N N . TYR A 1 163 ? 20.639 1.377 36.001 1.00 51.47 163 TYR A N 1
ATOM 1272 C CA . TYR A 1 163 ? 19.755 2.448 36.336 1.00 52.03 163 TYR A CA 1
ATOM 1273 C C . TYR A 1 163 ? 18.548 2.425 35.408 1.00 52.99 163 TYR A C 1
ATOM 1274 O O . TYR A 1 163 ? 17.406 2.458 35.875 1.00 60.22 163 TYR A O 1
ATOM 1283 N N . SER A 1 164 ? 18.798 2.328 34.107 1.00 54.90 164 SER A N 1
ATOM 1284 C CA . SER A 1 164 ? 17.720 2.353 33.101 1.00 55.74 164 SER A CA 1
ATOM 1285 C C . SER A 1 164 ? 16.876 1.100 33.088 1.00 52.14 164 SER A C 1
ATOM 1286 O O . SER A 1 164 ? 15.694 1.160 32.775 1.00 54.48 164 SER A O 1
ATOM 1289 N N . ARG A 1 165 ? 17.471 -0.040 33.389 1.00 50.64 165 ARG A N 1
ATOM 1290 C CA . ARG A 1 165 ? 16.688 -1.265 33.451 1.00 54.92 165 ARG A CA 1
ATOM 1291 C C . ARG A 1 165 ? 15.783 -1.221 34.653 1.00 55.03 165 ARG A C 1
ATOM 1292 O O . ARG A 1 165 ? 14.630 -1.649 34.586 1.00 59.27 165 ARG A O 1
ATOM 1300 N N . ALA A 1 166 ? 16.310 -0.691 35.754 1.00 54.22 166 ALA A N 1
ATOM 1301 C CA . ALA A 1 166 ? 15.518 -0.483 36.962 1.00 55.31 166 ALA A CA 1
ATOM 1302 C C . ALA A 1 166 ? 14.325 0.435 36.670 1.00 50.97 166 ALA A C 1
ATOM 1303 O O . ALA A 1 166 ? 13.187 0.130 37.022 1.00 46.73 166 ALA A O 1
ATOM 1305 N N . PHE A 1 167 ? 14.608 1.557 36.023 1.00 46.17 167 PHE A N 1
ATOM 1306 C CA . PHE A 1 167 ? 13.576 2.490 35.596 1.00 46.78 167 PHE A CA 1
ATOM 1307 C C . PHE A 1 167 ? 12.541 1.760 34.776 1.00 47.67 167 PHE A C 1
ATOM 1308 O O . PHE A 1 167 ? 11.336 1.806 35.073 1.00 45.46 167 PHE A O 1
ATOM 1316 N N . ASN A 1 168 ? 13.025 1.053 33.755 1.00 48.16 168 ASN A N 1
ATOM 1317 C CA . ASN A 1 168 ? 12.142 0.417 32.794 1.00 47.53 168 ASN A CA 1
ATOM 1318 C C . ASN A 1 168 ? 11.352 -0.671 33.464 1.00 44.53 168 ASN A C 1
ATOM 1319 O O . ASN A 1 168 ? 10.202 -0.885 33.122 1.00 46.42 168 ASN A O 1
ATOM 1324 N N . GLU A 1 169 ? 11.945 -1.362 34.430 1.00 46.79 169 GLU A N 1
ATOM 1325 C CA . GLU A 1 169 ? 11.217 -2.456 35.103 1.00 47.10 169 GLU A CA 1
ATOM 1326 C C . GLU A 1 169 ? 10.134 -1.878 36.033 1.00 46.62 169 GLU A C 1
ATOM 1327 O O . GLU A 1 169 ? 8.955 -2.289 35.994 1.00 43.31 169 GLU A O 1
ATOM 1333 N N . ILE A 1 170 ? 10.529 -0.892 36.835 1.00 43.32 170 ILE A N 1
ATOM 1334 C CA . ILE A 1 170 ? 9.586 -0.176 37.676 1.00 42.56 170 ILE A CA 1
ATOM 1335 C C . ILE A 1 170 ? 8.396 0.294 36.861 1.00 42.25 170 ILE A C 1
ATOM 1336 O O . ILE A 1 170 ? 7.264 0.081 37.247 1.00 44.82 170 ILE A O 1
ATOM 1341 N N . ALA A 1 171 ? 8.653 0.951 35.741 1.00 44.55 171 ALA A N 1
ATOM 1342 C CA . ALA A 1 171 ? 7.561 1.377 34.854 1.00 47.85 171 ALA A CA 1
ATOM 1343 C C . ALA A 1 171 ? 6.740 0.183 34.350 1.00 48.08 171 ALA A C 1
ATOM 1344 O O . ALA A 1 171 ? 5.516 0.231 34.297 1.00 50.27 171 ALA A O 1
ATOM 1346 N N . ARG A 1 172 ? 7.422 -0.887 33.977 1.00 48.17 172 ARG A N 1
ATOM 1347 C CA . ARG A 1 172 ? 6.745 -2.021 33.398 1.00 52.08 172 ARG A CA 1
ATOM 1348 C C . ARG A 1 172 ? 5.741 -2.519 34.406 1.00 50.34 172 ARG A C 1
ATOM 1349 O O . ARG A 1 172 ? 4.593 -2.763 34.059 1.00 55.96 172 ARG A O 1
ATOM 1357 N N . GLN A 1 173 ? 6.168 -2.624 35.662 1.00 51.47 173 GLN A N 1
ATOM 1358 C CA . GLN A 1 173 ? 5.323 -3.185 36.729 1.00 49.59 173 GLN A CA 1
ATOM 1359 C C . GLN A 1 173 ? 4.070 -2.374 36.963 1.00 49.87 173 GLN A C 1
ATOM 1360 O O . GLN A 1 173 ? 2.989 -2.927 37.101 1.00 50.80 173 GLN A O 1
ATOM 1366 N N . ALA A 1 174 ? 4.236 -1.059 37.017 1.00 51.14 174 ALA A N 1
ATOM 1367 C CA . ALA A 1 174 ? 3.133 -0.128 37.215 1.00 52.63 174 ALA A CA 1
ATOM 1368 C C . ALA A 1 174 ? 2.049 -0.308 36.170 1.00 57.62 174 ALA A C 1
ATOM 1369 O O . ALA A 1 174 ? 0.858 -0.141 36.459 1.00 59.66 174 ALA A O 1
ATOM 1371 N N . ILE A 1 175 ? 2.471 -0.635 34.948 1.00 59.31 175 ILE A N 1
ATOM 1372 C CA . ILE A 1 175 ? 1.550 -0.769 33.830 1.00 59.61 175 ILE A CA 1
ATOM 1373 C C . ILE A 1 175 ? 0.740 -2.052 33.955 1.00 57.91 175 ILE A C 1
ATOM 1374 O O . ILE A 1 175 ? -0.469 -2.044 33.707 1.00 54.50 175 ILE A O 1
ATOM 1379 N N . HIS A 1 176 ? 1.402 -3.139 34.350 1.00 61.06 176 HIS A N 1
ATOM 1380 C CA . HIS A 1 176 ? 0.715 -4.387 34.680 1.00 62.71 176 HIS A CA 1
ATOM 1381 C C . HIS A 1 176 ? -0.368 -4.107 35.721 1.00 60.08 176 HIS A C 1
ATOM 1382 O O . HIS A 1 176 ? -1.545 -4.336 35.469 1.00 57.83 176 HIS A O 1
ATOM 1389 N N . LEU A 1 177 ? 0.041 -3.592 36.874 1.00 56.74 177 LEU A N 1
ATOM 1390 C CA . LEU A 1 177 ? -0.885 -3.299 37.962 1.00 58.76 177 LEU A CA 1
ATOM 1391 C C . LEU A 1 177 ? -2.017 -2.337 37.629 1.00 58.39 177 LEU A C 1
ATOM 1392 O O . LEU A 1 177 ? -3.120 -2.495 38.152 1.00 56.24 177 LEU A O 1
ATOM 1397 N N . GLY A 1 178 ? -1.748 -1.337 36.789 1.00 58.32 178 GLY A N 1
ATOM 1398 C CA . GLY A 1 178 ? -2.707 -0.238 36.575 1.00 58.19 178 GLY A CA 1
ATOM 1399 C C . GLY A 1 178 ? -3.152 0.141 35.170 1.00 55.54 178 GLY A C 1
ATOM 1400 O O . GLY A 1 178 ? -3.947 1.065 35.009 1.00 54.93 178 GLY A O 1
ATOM 1401 N N . GLY A 1 179 ? -2.657 -0.545 34.148 1.00 56.65 179 GLY A N 1
ATOM 1402 C CA . GLY A 1 179 ? -3.024 -0.212 32.779 1.00 55.42 179 GLY A CA 1
ATOM 1403 C C . GLY A 1 179 ? -2.649 1.220 32.448 1.00 54.48 179 GLY A C 1
ATOM 1404 O O . GLY A 1 179 ? -1.508 1.633 32.633 1.00 51.13 179 GLY A O 1
ATOM 1405 N N . LYS A 1 180 ? -3.625 1.975 31.968 1.00 57.69 180 LYS A N 1
ATOM 1406 C CA . LYS A 1 180 ? -3.437 3.375 31.654 1.00 60.65 180 LYS A CA 1
ATOM 1407 C C . LYS A 1 180 ? -2.828 4.107 32.832 1.00 58.72 180 LYS A C 1
ATOM 1408 O O . LYS A 1 180 ? -1.895 4.882 32.669 1.00 57.84 180 LYS A O 1
ATOM 1414 N N . GLU A 1 181 ? -3.345 3.854 34.026 1.00 56.63 181 GLU A N 1
ATOM 1415 C CA . GLU A 1 181 ? -2.846 4.543 35.215 1.00 56.93 181 GLU A CA 1
ATOM 1416 C C . GLU A 1 181 ? -1.348 4.327 35.406 1.00 54.25 181 GLU A C 1
ATOM 1417 O O . GLU A 1 181 ? -0.647 5.219 35.865 1.00 52.58 181 GLU A O 1
ATOM 1423 N N . GLY A 1 182 ? -0.865 3.140 35.054 1.00 54.39 182 GLY A N 1
ATOM 1424 C CA . GLY A 1 182 ? 0.559 2.841 35.103 1.00 52.20 182 GLY A CA 1
ATOM 1425 C C . GLY A 1 182 ? 1.345 3.706 34.148 1.00 52.39 182 GLY A C 1
ATOM 1426 O O . GLY A 1 182 ? 2.485 4.076 34.440 1.00 55.52 182 GLY A O 1
ATOM 1427 N N . LEU A 1 183 ? 0.745 4.025 33.002 1.00 49.65 183 LEU A N 1
ATOM 1428 C CA . LEU A 1 183 ? 1.362 4.940 32.054 1.00 49.23 183 LEU A CA 1
ATOM 1429 C C . LEU A 1 183 ? 1.669 6.299 32.675 1.00 48.95 183 LEU A C 1
ATOM 1430 O O . LEU A 1 183 ? 2.704 6.881 32.361 1.00 54.78 183 LEU A O 1
ATOM 1435 N N . SER A 1 184 ? 0.773 6.822 33.514 1.00 49.10 184 SER A N 1
ATOM 1436 C CA . SER A 1 184 ? 1.034 8.096 34.214 1.00 52.55 184 SER A CA 1
ATOM 1437 C C . SER A 1 184 ? 2.301 8.001 35.028 1.00 48.40 184 SER A C 1
ATOM 1438 O O . SER A 1 184 ? 3.177 8.850 34.916 1.00 48.80 184 SER A O 1
ATOM 1441 N N . ILE A 1 185 ? 2.379 6.966 35.852 1.00 46.53 185 ILE A N 1
ATOM 1442 C CA . ILE A 1 185 ? 3.538 6.763 36.705 1.00 47.26 185 ILE A CA 1
ATOM 1443 C C . ILE A 1 185 ? 4.781 6.684 35.840 1.00 45.60 185 ILE A C 1
ATOM 1444 O O . ILE A 1 185 ? 5.735 7.423 36.081 1.00 44.55 185 ILE A O 1
ATOM 1449 N N . ALA A 1 186 ? 4.769 5.789 34.841 1.00 43.21 186 ALA A N 1
ATOM 1450 C CA . ALA A 1 186 ? 5.890 5.667 33.899 1.00 42.78 186 ALA A CA 1
ATOM 1451 C C . ALA A 1 186 ? 6.351 7.034 33.423 1.00 44.51 186 ALA A C 1
ATOM 1452 O O . ALA A 1 186 ? 7.535 7.311 33.395 1.00 48.93 186 ALA A O 1
ATOM 1454 N N . ARG A 1 187 ? 5.397 7.883 33.058 1.00 47.20 187 ARG A N 1
ATOM 1455 C CA . ARG A 1 187 ? 5.670 9.238 32.632 1.00 51.23 187 ARG A CA 1
ATOM 1456 C C . ARG A 1 187 ? 6.252 10.083 33.771 1.00 52.62 187 ARG A C 1
ATOM 1457 O O . ARG A 1 187 ? 7.318 10.678 33.626 1.00 54.77 187 ARG A O 1
ATOM 1465 N N . GLN A 1 188 ? 5.558 10.119 34.905 1.00 52.32 188 GLN A N 1
ATOM 1466 C CA . GLN A 1 188 ? 6.031 10.832 36.104 1.00 49.90 188 GLN A CA 1
ATOM 1467 C C . GLN A 1 188 ? 7.416 10.373 36.525 1.00 49.26 188 GLN A C 1
ATOM 1468 O O . GLN A 1 188 ? 8.184 11.145 37.069 1.00 50.71 188 GLN A O 1
ATOM 1474 N N . LEU A 1 189 ? 7.730 9.138 36.245 1.00 50.29 189 LEU A N 1
ATOM 1475 C CA . LEU A 1 189 ? 8.958 8.572 36.703 1.00 50.73 189 LEU A CA 1
ATOM 1476 C C . LEU A 1 189 ? 10.162 9.301 36.203 1.00 49.96 189 LEU A C 1
ATOM 1477 O O . LEU A 1 189 ? 11.190 9.257 36.809 1.00 47.02 189 LEU A O 1
ATOM 1482 N N . GLY A 1 190 ? 10.033 9.976 35.085 1.00 48.72 190 GLY A N 1
ATOM 1483 C CA . GLY A 1 190 ? 11.163 10.615 34.466 1.00 50.26 190 GLY A CA 1
ATOM 1484 C C . GLY A 1 190 ? 11.750 11.772 35.222 1.00 52.35 190 GLY A C 1
ATOM 1485 O O . GLY A 1 190 ? 12.892 12.107 35.033 1.00 49.47 190 GLY A O 1
ATOM 1486 N N . PHE A 1 191 ? 10.960 12.389 36.079 1.00 57.07 191 PHE A N 1
ATOM 1487 C CA . PHE A 1 191 ? 11.445 13.496 36.873 1.00 60.16 191 PHE A CA 1
ATOM 1488 C C . PHE A 1 191 ? 12.497 13.095 37.881 1.00 57.21 191 PHE A C 1
ATOM 1489 O O . PHE A 1 191 ? 13.241 13.911 38.348 1.00 54.56 191 PHE A O 1
ATOM 1497 N N . LEU A 1 192 ? 12.542 11.821 38.214 1.00 56.55 192 LEU A N 1
ATOM 1498 C CA . LEU A 1 192 ? 13.461 11.331 39.241 1.00 53.31 192 LEU A CA 1
ATOM 1499 C C . LEU A 1 192 ? 14.861 11.008 38.725 1.00 52.02 192 LEU A C 1
ATOM 1500 O O . LEU A 1 192 ? 15.709 10.587 39.510 1.00 51.32 192 LEU A O 1
ATOM 1505 N N . THR A 1 193 ? 15.109 11.198 37.427 1.00 51.65 193 THR A N 1
ATOM 1506 C CA . THR A 1 193 ? 16.350 10.731 36.786 1.00 51.68 193 THR A CA 1
ATOM 1507 C C . THR A 1 193 ? 17.438 11.805 36.601 1.00 54.99 193 THR A C 1
ATOM 1508 O O . THR A 1 193 ? 18.472 11.540 35.985 1.00 52.87 193 THR A O 1
ATOM 1512 N N . TYR A 1 194 ? 17.208 13.012 37.113 1.00 55.10 194 TYR A N 1
ATOM 1513 C CA . TYR A 1 194 ? 18.128 14.117 36.869 1.00 57.61 194 TYR A CA 1
ATOM 1514 C C . TYR A 1 194 ? 17.877 15.255 37.861 1.00 61.57 194 TYR A C 1
ATOM 1515 O O . TYR A 1 194 ? 16.774 15.372 38.429 1.00 56.71 194 TYR A O 1
ATOM 1524 N N . ARG A 1 195 ? 18.888 16.108 38.029 1.00 63.30 195 ARG A N 1
ATOM 1525 C CA . ARG A 1 195 ? 18.760 17.281 38.883 1.00 64.77 195 ARG A CA 1
ATOM 1526 C C . ARG A 1 195 ? 18.247 18.497 38.110 1.00 64.70 195 ARG A C 1
ATOM 1527 O O . ARG A 1 195 ? 18.781 18.849 37.061 1.00 59.18 195 ARG A O 1
ATOM 1535 N N . SER A 1 196 ? 17.203 19.127 38.642 1.00 72.43 196 SER A N 1
ATOM 1536 C CA . SER A 1 196 ? 16.688 20.387 38.117 1.00 77.43 196 SER A CA 1
ATOM 1537 C C . SER A 1 196 ? 17.407 21.548 38.803 1.00 89.21 196 SER A C 1
ATOM 1538 O O . SER A 1 196 ? 17.551 21.539 40.026 1.00 96.36 196 SER A O 1
ATOM 1541 N N . SER A 1 197 ? 17.861 22.539 38.032 1.00 96.33 197 SER A N 1
ATOM 1542 C CA . SER A 1 197 ? 18.647 23.657 38.590 1.00 97.52 197 SER A CA 1
ATOM 1543 C C . SER A 1 197 ? 17.738 24.805 39.051 1.00 96.16 197 SER A C 1
ATOM 1544 O O . SER A 1 197 ? 16.784 24.570 39.790 1.00 91.64 197 SER A O 1
ATOM 1547 N N . LYS A 1 198 ? 18.022 26.035 38.614 1.00 97.32 198 LYS A N 1
ATOM 1548 C CA . LYS A 1 198 ? 17.166 27.190 38.903 1.00 93.24 198 LYS A CA 1
ATOM 1549 C C . LYS A 1 198 ? 15.705 26.997 38.465 1.00 96.49 198 LYS A C 1
ATOM 1550 O O . LYS A 1 198 ? 14.920 27.936 38.549 1.00 97.08 198 LYS A O 1
ATOM 1552 N N . SER A 1 199 ? 15.350 25.809 37.961 1.00 95.21 199 SER A N 1
ATOM 1553 C CA . SER A 1 199 ? 13.946 25.395 37.871 1.00 94.80 199 SER A CA 1
ATOM 1554 C C . SER A 1 199 ? 13.358 25.271 39.270 1.00 95.42 199 SER A C 1
ATOM 1555 O O . SER A 1 199 ? 12.200 25.636 39.491 1.00 90.17 199 SER A O 1
ATOM 1558 N N . TYR A 1 200 ? 14.207 24.923 40.207 1.00 101.20 200 TYR A N 1
ATOM 1559 C CA . TYR A 1 200 ? 13.779 24.826 41.570 1.00 102.70 200 TYR A CA 1
ATOM 1560 C C . TYR A 1 200 ? 13.429 26.187 42.029 1.00 97.89 200 TYR A C 1
ATOM 1561 O O . TYR A 1 200 ? 12.468 26.386 42.738 1.00 92.32 200 TYR A O 1
ATOM 1570 N N . ASP A 1 201 ? 14.216 27.135 41.578 1.00 100.07 201 ASP A N 1
ATOM 1571 C CA . ASP A 1 201 ? 13.948 28.531 41.810 1.00 102.71 201 ASP A CA 1
ATOM 1572 C C . ASP A 1 201 ? 12.617 28.952 41.230 1.00 97.59 201 ASP A C 1
ATOM 1573 O O . ASP A 1 201 ? 11.693 29.282 41.940 1.00 86.85 201 ASP A O 1
ATOM 1578 N N . GLU A 1 202 ? 12.542 28.943 39.912 1.00 99.07 202 GLU A N 1
ATOM 1579 C CA . GLU A 1 202 ? 11.359 29.453 39.182 1.00 107.12 202 GLU A CA 1
ATOM 1580 C C . GLU A 1 202 ? 10.082 28.714 39.587 1.00 108.55 202 GLU A C 1
ATOM 1581 O O . GLU A 1 202 ? 9.113 29.319 40.058 1.00 102.16 202 GLU A O 1
ATOM 1587 N N . ARG A 1 203 ? 10.084 27.403 39.381 1.00 108.73 203 ARG A N 1
ATOM 1588 C CA . ARG A 1 203 ? 9.002 26.571 39.846 1.00 105.47 203 ARG A CA 1
ATOM 1589 C C . ARG A 1 203 ? 9.277 26.280 41.309 1.00 110.05 203 ARG A C 1
ATOM 1590 O O . ARG A 1 203 ? 9.832 25.235 41.643 1.00 109.68 203 ARG A O 1
ATOM 1598 N N . PHE A 1 204 ? 8.959 27.242 42.177 1.00 124.59 204 PHE A N 1
ATOM 1599 C CA . PHE A 1 204 ? 8.756 26.930 43.595 1.00 129.37 204 PHE A CA 1
ATOM 1600 C C . PHE A 1 204 ? 7.720 25.796 43.642 1.00 122.84 204 PHE A C 1
ATOM 1601 O O . PHE A 1 204 ? 8.072 24.645 43.361 1.00 116.00 204 PHE A O 1
ATOM 1609 N N . THR A 1 205 ? 6.474 26.099 44.004 1.00 113.52 205 THR A N 1
ATOM 1610 C CA . THR A 1 205 ? 5.322 25.289 43.614 1.00 111.31 205 THR A CA 1
ATOM 1611 C C . THR A 1 205 ? 5.450 23.751 43.757 1.00 115.35 205 THR A C 1
ATOM 1612 O O . THR A 1 205 ? 4.921 23.028 42.914 1.00 117.15 205 THR A O 1
ATOM 1616 N N . PRO A 1 206 ? 6.120 23.231 44.817 1.00 115.93 206 PRO A N 1
ATOM 1617 C CA . PRO A 1 206 ? 5.841 21.807 44.984 1.00 108.32 206 PRO A CA 1
ATOM 1618 C C . PRO A 1 206 ? 4.409 21.729 45.481 1.00 106.38 206 PRO A C 1
ATOM 1619 O O . PRO A 1 206 ? 3.964 22.639 46.191 1.00 105.05 206 PRO A O 1
ATOM 1623 N N . ASP A 1 207 ? 3.762 20.673 45.042 1.00 104.61 207 ASP A N 1
ATOM 1624 C CA . ASP A 1 207 ? 2.348 20.650 44.983 1.00 104.88 207 ASP A CA 1
ATOM 1625 C C . ASP A 1 207 ? 1.996 21.081 43.565 1.00 103.73 207 ASP A C 1
ATOM 1626 O O . ASP A 1 207 ? 1.017 20.619 42.998 1.00 98.51 207 ASP A O 1
ATOM 1631 N N . GLU A 1 208 ? 2.822 21.952 43.001 1.00 96.99 208 GLU A N 1
ATOM 1632 C CA . GLU A 1 208 ? 2.551 22.497 41.689 1.00 96.90 208 GLU A CA 1
ATOM 1633 C C . GLU A 1 208 ? 3.471 21.929 40.627 1.00 85.91 208 GLU A C 1
ATOM 1634 O O . GLU A 1 208 ? 3.247 22.033 39.446 1.00 76.39 208 GLU A O 1
ATOM 1640 N N . VAL A 1 209 ? 4.508 21.289 41.082 1.00 78.53 209 VAL A N 1
ATOM 1641 C CA . VAL A 1 209 ? 5.289 20.477 40.220 1.00 75.57 209 VAL A CA 1
ATOM 1642 C C . VAL A 1 209 ? 4.523 19.187 40.199 1.00 75.84 209 VAL A C 1
ATOM 1643 O O . VAL A 1 209 ? 4.160 18.658 39.171 1.00 73.97 209 VAL A O 1
ATOM 1647 N N . VAL A 1 210 ? 4.220 18.704 41.374 1.00 76.82 210 VAL A N 1
ATOM 1648 C CA . VAL A 1 210 ? 3.506 17.447 41.463 1.00 74.64 210 VAL A CA 1
ATOM 1649 C C . VAL A 1 210 ? 2.192 17.491 40.679 1.00 72.82 210 VAL A C 1
ATOM 1650 O O . VAL A 1 210 ? 1.838 16.503 40.044 1.00 72.04 210 VAL A O 1
ATOM 1654 N N . ALA A 1 211 ? 1.552 18.641 40.687 1.00 72.65 211 ALA A N 1
ATOM 1655 C CA . ALA A 1 211 ? 0.294 18.808 40.006 1.00 70.53 211 ALA A CA 1
ATOM 1656 C C . ALA A 1 211 ? 0.500 18.878 38.521 1.00 69.56 211 ALA A C 1
ATOM 1657 O O . ALA A 1 211 ? -0.377 18.550 37.761 1.00 69.01 211 ALA A O 1
ATOM 1659 N N . TYR A 1 212 ? 1.687 19.274 38.115 1.00 69.54 212 TYR A N 1
ATOM 1660 C CA . TYR A 1 212 ? 2.014 19.392 36.715 1.00 72.46 212 TYR A CA 1
ATOM 1661 C C . TYR A 1 212 ? 2.400 18.034 36.228 1.00 66.24 212 TYR A C 1
ATOM 1662 O O . TYR A 1 212 ? 1.991 17.607 35.182 1.00 67.76 212 TYR A O 1
ATOM 1671 N N . GLN A 1 213 ? 3.171 17.341 37.030 1.00 63.20 213 GLN A N 1
ATOM 1672 C CA . GLN A 1 213 ? 3.506 15.928 36.775 1.00 64.30 213 GLN A CA 1
ATOM 1673 C C . GLN A 1 213 ? 2.256 15.094 36.503 1.00 67.17 213 GLN A C 1
ATOM 1674 O O . GLN A 1 213 ? 2.214 14.309 35.556 1.00 78.44 213 GLN A O 1
ATOM 1680 N N . GLN A 1 214 ? 1.278 15.248 37.356 1.00 64.79 214 GLN A N 1
ATOM 1681 C CA . GLN A 1 214 ? 0.070 14.513 37.250 1.00 68.19 214 GLN A CA 1
ATOM 1682 C C . GLN A 1 214 ? -0.625 14.848 35.976 1.00 66.13 214 GLN A C 1
ATOM 1683 O O . GLN A 1 214 ? -1.259 14.020 35.360 1.00 65.90 214 GLN A O 1
ATOM 1689 N N . HIS A 1 215 ? -0.520 16.094 35.587 1.00 64.90 215 HIS A N 1
ATOM 1690 C CA . HIS A 1 215 ? -1.229 16.555 34.427 1.00 62.78 215 HIS A CA 1
ATOM 1691 C C . HIS A 1 215 ? -0.579 16.057 33.163 1.00 57.76 215 HIS A C 1
ATOM 1692 O O . HIS A 1 215 ? -1.244 15.705 32.234 1.00 54.09 215 HIS A O 1
ATOM 1699 N N . GLN A 1 216 ? 0.734 16.004 33.152 1.00 54.29 216 GLN A N 1
ATOM 1700 C CA . GLN A 1 216 ? 1.446 15.450 32.032 1.00 55.92 216 GLN A CA 1
ATOM 1701 C C . GLN A 1 216 ? 1.256 13.975 31.915 1.00 53.26 216 GLN A C 1
ATOM 1702 O O . GLN A 1 216 ? 1.188 13.443 30.841 1.00 50.62 216 GLN A O 1
ATOM 1708 N N . GLY A 1 217 ? 1.201 13.321 33.049 1.00 50.82 217 GLY A N 1
ATOM 1709 C CA . GLY A 1 217 ? 0.981 11.908 33.087 1.00 50.42 217 GLY A CA 1
ATOM 1710 C C . GLY A 1 217 ? -0.370 11.539 32.574 1.00 50.88 217 GLY A C 1
ATOM 1711 O O . GLY A 1 217 ? -0.496 10.626 31.819 1.00 48.07 217 GLY A O 1
ATOM 1712 N N . ASN A 1 218 ? -1.383 12.273 32.986 1.00 56.10 218 ASN A N 1
ATOM 1713 C CA . ASN A 1 218 ? -2.741 11.995 32.576 1.00 59.71 218 ASN A CA 1
ATOM 1714 C C . ASN A 1 218 ? -2.999 12.189 31.108 1.00 60.17 218 ASN A C 1
ATOM 1715 O O . ASN A 1 218 ? -3.761 11.462 30.512 1.00 56.48 218 ASN A O 1
ATOM 1720 N N . LYS A 1 219 ? -2.354 13.180 30.526 1.00 62.53 219 LYS A N 1
ATOM 1721 C CA . LYS A 1 219 ? -2.478 13.407 29.117 1.00 64.98 219 LYS A CA 1
ATOM 1722 C C . LYS A 1 219 ? -1.871 12.227 28.432 1.00 66.86 219 LYS A C 1
ATOM 1723 O O . LYS A 1 219 ? -2.508 11.571 27.649 1.00 68.97 219 LYS A O 1
ATOM 1729 N N . PHE A 1 220 ? -0.615 11.972 28.742 1.00 65.04 220 PHE A N 1
ATOM 1730 C CA . PHE A 1 220 ? 0.150 10.881 28.138 1.00 60.94 220 PHE A CA 1
ATOM 1731 C C . PHE A 1 220 ? -0.596 9.540 28.152 1.00 61.20 220 PHE A C 1
ATOM 1732 O O . PHE A 1 220 ? -0.635 8.830 27.144 1.00 57.74 220 PHE A O 1
ATOM 1740 N N . LYS A 1 221 ? -1.213 9.194 29.277 1.00 62.18 221 LYS A N 1
ATOM 1741 C CA . LYS A 1 221 ? -1.923 7.917 29.363 1.00 60.74 221 LYS A CA 1
ATOM 1742 C C . LYS A 1 221 ? -3.133 7.816 28.412 1.00 62.57 221 LYS A C 1
ATOM 1743 O O . LYS A 1 221 ? -3.573 6.703 28.093 1.00 63.18 221 LYS A O 1
ATOM 1749 N N . GLU A 1 222 ? -3.656 8.962 27.954 1.00 67.26 222 GLU A N 1
ATOM 1750 C CA . GLU A 1 222 ? -4.792 8.992 27.001 1.00 69.99 222 GLU A CA 1
ATOM 1751 C C . GLU A 1 222 ? -4.379 8.981 25.519 1.00 67.53 222 GLU A C 1
ATOM 1752 O O . GLU A 1 222 ? -5.173 8.583 24.676 1.00 71.51 222 GLU A O 1
ATOM 1758 N N . HIS A 1 223 ? -3.150 9.395 25.207 1.00 63.25 223 HIS A N 1
ATOM 1759 C CA . HIS A 1 223 ? -2.717 9.582 23.812 1.00 65.33 223 HIS A CA 1
ATOM 1760 C C . HIS A 1 223 ? -1.633 8.630 23.278 1.00 58.51 223 HIS A C 1
ATOM 1761 O O . HIS A 1 223 ? -1.393 8.591 22.071 1.00 55.18 223 HIS A O 1
ATOM 1768 N N . PHE A 1 224 ? -0.966 7.885 24.153 1.00 54.76 224 PHE A N 1
ATOM 1769 C CA . PHE A 1 224 ? 0.114 7.004 23.726 1.00 54.20 224 PHE A CA 1
ATOM 1770 C C . PHE A 1 224 ? -0.258 5.557 24.009 1.00 52.62 224 PHE A C 1
ATOM 1771 O O . PHE A 1 224 ? -0.334 5.157 25.167 1.00 52.76 224 PHE A O 1
ATOM 1779 N N . ASP A 1 225 ? -0.492 4.774 22.953 1.00 52.13 225 ASP A N 1
ATOM 1780 C CA . ASP A 1 225 ? -0.953 3.391 23.115 1.00 49.34 225 ASP A CA 1
ATOM 1781 C C . ASP A 1 225 ? -0.054 2.592 24.072 1.00 48.21 225 ASP A C 1
ATOM 1782 O O . ASP A 1 225 ? 1.181 2.670 24.012 1.00 50.35 225 ASP A O 1
ATOM 1787 N N . LEU A 1 226 ? -0.698 1.814 24.931 1.00 44.98 226 LEU A N 1
ATOM 1788 C CA . LEU A 1 226 ? -0.038 1.102 26.029 1.00 50.08 226 LEU A CA 1
ATOM 1789 C C . LEU A 1 226 ? 0.869 -0.059 25.577 1.00 52.16 226 LEU A C 1
ATOM 1790 O O . LEU A 1 226 ? 2.052 -0.147 25.971 1.00 44.51 226 LEU A O 1
ATOM 1795 N N . ASN A 1 227 ? 0.315 -0.949 24.750 1.00 52.03 227 ASN A N 1
ATOM 1796 C CA . ASN A 1 227 ? 1.097 -2.056 24.187 1.00 51.57 227 ASN A CA 1
ATOM 1797 C C . ASN A 1 227 ? 2.360 -1.581 23.484 1.00 46.91 227 ASN A C 1
ATOM 1798 O O . ASN A 1 227 ? 3.425 -2.185 23.623 1.00 45.32 227 ASN A O 1
ATOM 1803 N N . CYS A 1 228 ? 2.241 -0.501 22.724 1.00 45.76 228 CYS A N 1
ATOM 1804 C CA . CYS A 1 228 ? 3.402 0.052 22.028 1.00 46.97 228 CYS A CA 1
ATOM 1805 C C . CYS A 1 228 ? 4.456 0.499 23.043 1.00 47.14 228 CYS A C 1
ATOM 1806 O O . CYS A 1 228 ? 5.657 0.208 22.863 1.00 44.27 228 CYS A O 1
ATOM 1809 N N . TYR A 1 229 ? 4.006 1.154 24.127 1.00 44.00 229 TYR A N 1
ATOM 1810 C CA . TYR A 1 229 ? 4.925 1.611 25.164 1.00 42.32 229 TYR A CA 1
ATOM 1811 C C . TYR A 1 229 ? 5.692 0.433 25.760 1.00 42.30 229 TYR A C 1
ATOM 1812 O O . TYR A 1 229 ? 6.910 0.500 25.899 1.00 44.05 229 TYR A O 1
ATOM 1821 N N . LEU A 1 230 ? 5.002 -0.658 26.082 1.00 42.41 230 LEU A N 1
ATOM 1822 C CA . LEU A 1 230 ? 5.687 -1.845 26.626 1.00 45.09 230 LEU A CA 1
ATOM 1823 C C . LEU A 1 230 ? 6.699 -2.391 25.639 1.00 47.43 230 LEU A C 1
ATOM 1824 O O . LEU A 1 230 ? 7.787 -2.826 26.019 1.00 53.98 230 LEU A O 1
ATOM 1829 N N . THR A 1 231 ? 6.317 -2.387 24.368 1.00 49.63 231 THR A N 1
ATOM 1830 C CA . THR A 1 231 ? 7.196 -2.817 23.290 1.00 47.49 231 THR A CA 1
ATOM 1831 C C . THR A 1 231 ? 8.486 -1.990 23.314 1.00 44.30 231 THR A C 1
ATOM 1832 O O . THR A 1 231 ? 9.595 -2.544 23.363 1.00 38.91 231 THR A O 1
ATOM 1836 N N . LEU A 1 232 ? 8.337 -0.665 23.309 1.00 43.37 232 LEU A N 1
ATOM 1837 C CA . LEU A 1 232 ? 9.500 0.231 23.305 1.00 41.72 232 LEU A CA 1
ATOM 1838 C C . LEU A 1 232 ? 10.350 0.132 24.578 1.00 42.29 232 LEU A C 1
ATOM 1839 O O . LEU A 1 232 ? 11.560 0.376 24.541 1.00 43.66 232 LEU A O 1
ATOM 1844 N N . LEU A 1 233 ? 9.746 -0.257 25.699 1.00 43.33 233 LEU A N 1
ATOM 1845 C CA . LEU A 1 233 ? 10.531 -0.536 26.917 1.00 41.77 233 LEU A CA 1
ATOM 1846 C C . LEU A 1 233 ? 11.495 -1.713 26.725 1.00 42.54 233 LEU A C 1
ATOM 1847 O O . LEU A 1 233 ? 12.627 -1.679 27.211 1.00 45.23 233 LEU A O 1
ATOM 1852 N N . ASP A 1 234 ? 11.049 -2.751 26.019 1.00 43.80 234 ASP A N 1
ATOM 1853 C CA . ASP A 1 234 ? 11.937 -3.864 25.634 1.00 43.13 234 ASP A CA 1
ATOM 1854 C C . ASP A 1 234 ? 13.042 -3.343 24.711 1.00 43.21 234 ASP A C 1
ATOM 1855 O O . ASP A 1 234 ? 14.227 -3.687 24.869 1.00 42.42 234 ASP A O 1
ATOM 1860 N N . VAL A 1 235 ? 12.661 -2.503 23.751 1.00 39.34 235 VAL A N 1
ATOM 1861 C CA . VAL A 1 235 ? 13.658 -1.929 22.863 1.00 41.49 235 VAL A CA 1
ATOM 1862 C C . VAL A 1 235 ? 14.805 -1.319 23.673 1.00 43.80 235 VAL A C 1
ATOM 1863 O O . VAL A 1 235 ? 15.959 -1.708 23.496 1.00 48.44 235 VAL A O 1
ATOM 1867 N N . LEU A 1 236 ? 14.501 -0.386 24.569 1.00 42.40 236 LEU A N 1
ATOM 1868 C CA . LEU A 1 236 ? 15.531 0.173 25.448 1.00 42.61 236 LEU A CA 1
ATOM 1869 C C . LEU A 1 236 ? 16.324 -0.903 26.196 1.00 44.03 236 LEU A C 1
ATOM 1870 O O . LEU A 1 236 ? 17.539 -0.855 26.235 1.00 42.71 236 LEU A O 1
ATOM 1875 N N . ASP A 1 237 ? 15.634 -1.864 26.801 1.00 45.27 237 ASP A N 1
ATOM 1876 C CA . ASP A 1 237 ? 16.312 -2.901 27.574 1.00 45.93 237 ASP A CA 1
ATOM 1877 C C . ASP A 1 237 ? 17.278 -3.711 26.721 1.00 47.29 237 ASP A C 1
ATOM 1878 O O . ASP A 1 237 ? 18.286 -4.225 27.240 1.00 48.49 237 ASP A O 1
ATOM 1883 N N . SER A 1 238 ? 16.975 -3.808 25.423 1.00 45.39 238 SER A N 1
ATOM 1884 C CA . SER A 1 238 ? 17.818 -4.531 24.459 1.00 45.43 238 SER A CA 1
ATOM 1885 C C . SER A 1 238 ? 19.037 -3.767 23.941 1.00 46.60 238 SER A C 1
ATOM 1886 O O . SER A 1 238 ? 19.852 -4.359 23.215 1.00 46.19 238 SER A O 1
ATOM 1889 N N . HIS A 1 239 ? 19.161 -2.472 24.255 1.00 46.31 239 HIS A N 1
ATOM 1890 C CA . HIS A 1 239 ? 20.263 -1.689 23.696 1.00 46.35 239 HIS A CA 1
ATOM 1891 C C . HIS A 1 239 ? 21.622 -2.086 24.271 1.00 46.93 239 HIS A C 1
ATOM 1892 O O . HIS A 1 239 ? 21.848 -2.014 25.484 1.00 48.84 239 HIS A O 1
ATOM 1899 N N . ASN A 1 240 ? 22.513 -2.510 23.376 1.00 47.36 240 ASN A N 1
ATOM 1900 C CA . ASN A 1 240 ? 23.928 -2.706 23.687 1.00 47.68 240 ASN A CA 1
ATOM 1901 C C . ASN A 1 240 ? 24.698 -2.966 22.405 1.00 48.39 240 ASN A C 1
ATOM 1902 O O . ASN A 1 240 ? 24.548 -4.023 21.791 1.00 46.91 240 ASN A O 1
ATOM 1907 N N . ILE A 1 241 ? 25.536 -2.015 22.013 1.00 50.83 241 ILE A N 1
ATOM 1908 C CA . ILE A 1 241 ? 26.257 -2.136 20.744 1.00 54.52 241 ILE A CA 1
ATOM 1909 C C . ILE A 1 241 ? 27.216 -3.303 20.726 1.00 54.90 241 ILE A C 1
ATOM 1910 O O . ILE A 1 241 ? 27.464 -3.851 19.666 1.00 58.61 241 ILE A O 1
ATOM 1915 N N . ASP A 1 242 ? 27.751 -3.673 21.886 1.00 57.33 242 ASP A N 1
ATOM 1916 C CA . ASP A 1 242 ? 28.777 -4.712 21.965 1.00 57.27 242 ASP A CA 1
ATOM 1917 C C . ASP A 1 242 ? 28.228 -6.132 22.012 1.00 57.72 242 ASP A C 1
ATOM 1918 O O . ASP A 1 242 ? 28.971 -7.080 21.774 1.00 63.27 242 ASP A O 1
ATOM 1923 N N . ARG A 1 243 ? 26.945 -6.287 22.319 1.00 53.92 243 ARG A N 1
ATOM 1924 C CA . ARG A 1 243 ? 26.346 -7.615 22.429 1.00 52.34 243 ARG A CA 1
ATOM 1925 C C . ARG A 1 243 ? 26.660 -8.466 21.190 1.00 54.80 243 ARG A C 1
ATOM 1926 O O . ARG A 1 243 ? 26.526 -7.994 20.062 1.00 51.43 243 ARG A O 1
ATOM 1934 N N . GLY A 1 244 ? 27.090 -9.710 21.418 1.00 53.96 244 GLY A N 1
ATOM 1935 C CA . GLY A 1 244 ? 27.427 -10.645 20.352 1.00 51.35 244 GLY A CA 1
ATOM 1936 C C . GLY A 1 244 ? 28.493 -10.134 19.394 1.00 54.16 244 GLY A C 1
ATOM 1937 O O . GLY A 1 244 ? 28.597 -10.636 18.274 1.00 54.14 244 GLY A O 1
ATOM 1938 N N . ARG A 1 245 ? 29.289 -9.147 19.826 1.00 52.78 245 ARG A N 1
ATOM 1939 C CA . ARG A 1 245 ? 30.208 -8.446 18.927 1.00 53.36 245 ARG A CA 1
ATOM 1940 C C . ARG A 1 245 ? 31.543 -8.166 19.584 1.00 57.47 245 ARG A C 1
ATOM 1941 O O . ARG A 1 245 ? 31.622 -7.891 20.781 1.00 61.40 245 ARG A O 1
ATOM 1949 N N . THR A 1 246 ? 32.588 -8.203 18.769 1.00 59.63 246 THR A N 1
ATOM 1950 C CA . THR A 1 246 ? 33.968 -8.130 19.247 1.00 61.27 246 THR A CA 1
ATOM 1951 C C . THR A 1 246 ? 34.707 -6.886 18.710 1.00 58.25 246 THR A C 1
ATOM 1952 O O . THR A 1 246 ? 35.677 -6.427 19.302 1.00 49.30 246 THR A O 1
ATOM 1956 N N . ASP A 1 247 ? 34.202 -6.326 17.614 1.00 60.10 247 ASP A N 1
ATOM 1957 C CA . ASP A 1 247 ? 34.959 -5.405 16.766 1.00 59.90 247 ASP A CA 1
ATOM 1958 C C . ASP A 1 247 ? 34.351 -4.001 16.712 1.00 56.81 247 ASP A C 1
ATOM 1959 O O . ASP A 1 247 ? 34.650 -3.223 15.798 1.00 58.01 247 ASP A O 1
ATOM 1964 N N . VAL A 1 248 ? 33.493 -3.678 17.665 1.00 51.63 248 VAL A N 1
ATOM 1965 C CA . VAL A 1 248 ? 32.762 -2.434 17.587 1.00 55.09 248 VAL A CA 1
ATOM 1966 C C . VAL A 1 248 ? 33.709 -1.248 17.524 1.00 56.55 248 VAL A C 1
ATOM 1967 O O . VAL A 1 248 ? 33.626 -0.438 16.594 1.00 57.37 248 VAL A O 1
ATOM 1971 N N . THR A 1 249 ? 34.602 -1.146 18.506 1.00 54.85 249 THR A N 1
ATOM 1972 C CA . THR A 1 249 ? 35.562 -0.055 18.540 1.00 54.32 249 THR A CA 1
ATOM 1973 C C . THR A 1 249 ? 36.375 -0.029 17.266 1.00 57.20 249 THR A C 1
ATOM 1974 O O . THR A 1 249 ? 36.561 1.037 16.687 1.00 62.17 249 THR A O 1
ATOM 1978 N N . HIS A 1 250 ? 36.842 -1.201 16.827 1.00 61.57 250 HIS A N 1
ATOM 1979 C CA . HIS A 1 250 ? 37.673 -1.318 15.621 1.00 63.18 250 HIS A CA 1
ATOM 1980 C C . HIS A 1 250 ? 36.980 -0.690 14.429 1.00 63.05 250 HIS A C 1
ATOM 1981 O O . HIS A 1 250 ? 37.585 0.091 13.692 1.00 66.65 250 HIS A O 1
ATOM 1988 N N . VAL A 1 251 ? 35.715 -1.050 14.243 1.00 60.24 251 VAL A N 1
ATOM 1989 C CA . VAL A 1 251 ? 34.918 -0.491 13.169 1.00 61.79 251 VAL A CA 1
ATOM 1990 C C . VAL A 1 251 ? 34.950 1.025 13.293 1.00 65.98 251 VAL A C 1
ATOM 1991 O O . VAL A 1 251 ? 35.455 1.719 12.400 1.00 69.02 251 VAL A O 1
ATOM 1995 N N . PHE A 1 252 ? 34.461 1.515 14.431 1.00 66.48 252 PHE A N 1
ATOM 1996 C CA . PHE A 1 252 ? 34.375 2.950 14.717 1.00 63.18 252 PHE A CA 1
ATOM 1997 C C . PHE A 1 252 ? 35.680 3.716 14.538 1.00 63.04 252 PHE A C 1
ATOM 1998 O O . PHE A 1 252 ? 35.668 4.895 14.166 1.00 57.82 252 PHE A O 1
ATOM 2006 N N . LYS A 1 253 ? 36.793 3.044 14.817 1.00 66.94 253 LYS A N 1
ATOM 2007 C CA . LYS A 1 253 ? 38.127 3.627 14.663 1.00 65.30 253 LYS A CA 1
ATOM 2008 C C . LYS A 1 253 ? 38.606 3.732 13.200 1.00 65.59 253 LYS A C 1
ATOM 2009 O O . LYS A 1 253 ? 39.537 4.488 12.912 1.00 70.15 253 LYS A O 1
ATOM 2015 N N . ASN A 1 254 ? 37.984 2.971 12.295 1.00 63.82 254 ASN A N 1
ATOM 2016 C CA . ASN A 1 254 ? 38.252 3.072 10.855 1.00 64.05 254 ASN A CA 1
ATOM 2017 C C . ASN A 1 254 ? 37.087 3.717 10.078 1.00 66.35 254 ASN A C 1
ATOM 2018 O O . ASN A 1 254 ? 37.051 3.678 8.841 1.00 64.69 254 ASN A O 1
ATOM 2023 N N . LEU A 1 255 ? 36.142 4.312 10.805 1.00 65.03 255 LEU A N 1
ATOM 2024 C CA . LEU A 1 255 ? 35.082 5.102 10.193 1.00 63.40 255 LEU A CA 1
ATOM 2025 C C . LEU A 1 255 ? 35.541 6.541 10.119 1.00 60.13 255 LEU A C 1
ATOM 2026 O O . LEU A 1 255 ? 36.075 7.088 11.085 1.00 62.60 255 LEU A O 1
ATOM 2031 N N . GLU A 1 256 ? 35.316 7.148 8.963 1.00 59.71 256 GLU A N 1
ATOM 2032 C CA . GLU A 1 256 ? 35.808 8.488 8.668 1.00 62.79 256 GLU A CA 1
ATOM 2033 C C . GLU A 1 256 ? 34.852 9.552 9.202 1.00 61.10 256 GLU A C 1
ATOM 2034 O O . GLU A 1 256 ? 35.180 10.745 9.206 1.00 60.91 256 GLU A O 1
ATOM 2040 N N . THR A 1 257 ? 33.676 9.102 9.641 1.00 58.30 257 THR A N 1
ATOM 2041 C CA . THR A 1 257 ? 32.636 9.959 10.193 1.00 57.48 257 THR A CA 1
ATOM 2042 C C . THR A 1 257 ? 33.113 10.823 11.355 1.00 57.13 257 THR A C 1
ATOM 2043 O O . THR A 1 257 ? 33.856 10.371 12.236 1.00 54.50 257 THR A O 1
ATOM 2047 N N . LYS A 1 258 ? 32.672 12.073 11.337 1.00 58.10 258 LYS A N 1
ATOM 2048 C CA . LYS A 1 258 ? 32.961 12.990 12.419 1.00 59.03 258 LYS A CA 1
ATOM 2049 C C . LYS A 1 258 ? 31.813 12.920 13.415 1.00 55.84 258 LYS A C 1
ATOM 2050 O O . LYS A 1 258 ? 30.660 13.256 13.097 1.00 55.82 258 LYS A O 1
ATOM 2056 N N . VAL A 1 259 ? 32.145 12.488 14.624 1.00 50.37 259 VAL A N 1
ATOM 2057 C CA . VAL A 1 259 ? 31.171 12.254 15.665 1.00 48.81 259 VAL A CA 1
ATOM 2058 C C . VAL A 1 259 ? 31.213 13.354 16.721 1.00 47.36 259 VAL A C 1
ATOM 2059 O O . VAL A 1 259 ? 32.281 13.673 17.261 1.00 46.65 259 VAL A O 1
ATOM 2063 N N . LEU A 1 260 ? 30.046 13.933 17.015 1.00 46.43 260 LEU A N 1
ATOM 2064 C CA . LEU A 1 260 ? 29.879 14.802 18.181 1.00 43.62 260 LEU A CA 1
ATOM 2065 C C . LEU A 1 2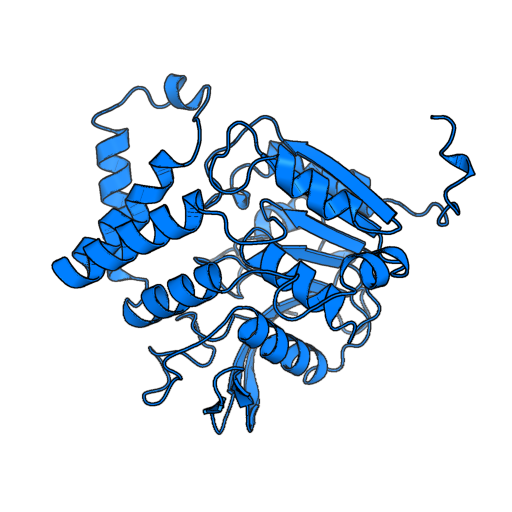60 ? 29.024 14.082 19.196 1.00 45.09 260 LEU A C 1
ATOM 2066 O O . LEU A 1 260 ? 27.927 13.647 18.883 1.00 45.61 260 LEU A O 1
ATOM 2071 N N . THR A 1 261 ? 29.526 13.954 20.418 1.00 49.03 261 THR A N 1
ATOM 2072 C CA . THR A 1 261 ? 28.709 13.457 21.519 1.00 47.44 261 THR A CA 1
ATOM 2073 C C . THR A 1 261 ? 28.339 14.614 22.411 1.00 46.38 261 THR A C 1
ATOM 2074 O O . THR A 1 261 ? 29.166 15.487 22.694 1.00 48.39 261 THR A O 1
ATOM 2078 N N . MET A 1 262 ? 27.082 14.627 22.833 1.00 46.06 262 MET A N 1
ATOM 2079 C CA . MET A 1 262 ? 26.593 15.624 23.763 1.00 48.00 262 MET A CA 1
ATOM 2080 C C . MET A 1 262 ? 26.040 14.913 24.983 1.00 51.42 262 MET A C 1
ATOM 2081 O O . MET A 1 262 ? 25.238 13.986 24.860 1.00 55.42 262 MET A O 1
ATOM 2086 N N . GLY A 1 263 ? 26.481 15.352 26.159 1.00 52.12 263 GLY A N 1
ATOM 2087 C CA . GLY A 1 263 ? 25.988 14.833 27.421 1.00 50.99 263 GLY A CA 1
ATOM 2088 C C . GLY A 1 263 ? 25.543 15.979 28.291 1.00 52.25 263 GLY A C 1
ATOM 2089 O O . GLY A 1 263 ? 26.101 17.078 28.209 1.00 49.46 263 GLY A O 1
ATOM 2090 N N . PHE A 1 264 ? 24.557 15.701 29.142 1.00 53.80 264 PHE A N 1
ATOM 2091 C CA . PHE A 1 264 ? 23.863 16.729 29.918 1.00 55.34 264 PHE A CA 1
ATOM 2092 C C . PHE A 1 264 ? 24.205 16.648 31.405 1.00 56.00 264 PHE A C 1
ATOM 2093 O O . PHE A 1 264 ? 24.601 15.597 31.905 1.00 61.10 264 PHE A O 1
ATOM 2101 N N . ILE A 1 265 ? 24.024 17.760 32.111 1.00 56.89 265 ILE A N 1
ATOM 2102 C CA . ILE A 1 265 ? 24.456 17.856 33.508 1.00 56.96 265 ILE A CA 1
ATOM 2103 C C . ILE A 1 265 ? 23.599 17.052 34.499 1.00 54.65 265 ILE A C 1
ATOM 2104 O O . ILE A 1 265 ? 22.368 17.035 34.402 1.00 54.55 265 ILE A O 1
ATOM 2109 N N . ASP A 1 266 ? 24.263 16.376 35.443 1.00 54.18 266 ASP A N 1
ATOM 2110 C CA . ASP A 1 266 ? 23.582 15.684 36.549 1.00 51.86 266 ASP A CA 1
ATOM 2111 C C . ASP A 1 266 ? 22.471 14.741 36.059 1.00 50.87 266 ASP A C 1
ATOM 2112 O O . ASP A 1 266 ? 21.382 14.709 36.624 1.00 51.18 266 ASP A O 1
ATOM 2117 N N . ASP A 1 267 ? 22.756 13.969 35.016 1.00 51.01 267 ASP A N 1
ATOM 2118 C CA . ASP A 1 267 ? 21.795 13.019 34.484 1.00 52.47 267 ASP A CA 1
ATOM 2119 C C . ASP A 1 267 ? 22.201 11.604 34.885 1.00 49.75 267 ASP A C 1
ATOM 2120 O O . ASP A 1 267 ? 23.286 11.159 34.551 1.00 49.40 267 ASP A O 1
ATOM 2125 N N . LEU A 1 268 ? 21.313 10.908 35.592 1.00 50.22 268 LEU A N 1
ATOM 2126 C CA . LEU A 1 268 ? 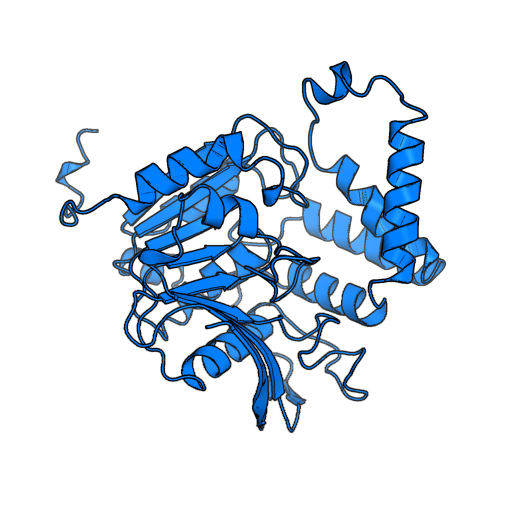21.524 9.526 36.009 1.00 53.60 268 LEU A CA 1
ATOM 2127 C C . LEU A 1 268 ? 21.174 8.485 34.933 1.00 57.35 268 LEU A C 1
ATOM 2128 O O . LEU A 1 268 ? 21.632 7.331 35.009 1.00 59.15 268 LEU A O 1
ATOM 2133 N N . LEU A 1 269 ? 20.350 8.860 33.953 1.00 53.87 269 LEU A N 1
ATOM 2134 C CA . LEU A 1 269 ? 19.943 7.906 32.920 1.00 52.87 269 LEU A CA 1
ATOM 2135 C C . LEU A 1 269 ? 21.046 7.773 31.889 1.00 51.52 269 LEU A C 1
ATOM 2136 O O . LEU A 1 269 ? 21.304 6.678 31.409 1.00 53.69 269 LEU A O 1
ATOM 2141 N N . TYR A 1 270 ? 21.683 8.898 31.555 1.00 51.50 270 TYR A N 1
ATOM 2142 C CA . TYR A 1 270 ? 22.674 8.971 30.480 1.00 52.89 270 TYR A CA 1
ATOM 2143 C C . TYR A 1 270 ? 23.872 9.832 30.910 1.00 56.62 270 TYR A C 1
ATOM 2144 O O . TYR A 1 270 ? 24.047 10.947 30.422 1.00 59.30 270 TYR A O 1
ATOM 2153 N N . PRO A 1 271 ? 24.704 9.311 31.831 1.00 58.77 271 PRO A N 1
ATOM 2154 C CA . PRO A 1 271 ? 25.687 10.183 32.461 1.00 55.78 271 PRO A CA 1
ATOM 2155 C C . PRO A 1 271 ? 26.732 10.691 31.480 1.00 55.10 271 PRO A C 1
ATOM 2156 O O . PRO A 1 271 ? 27.264 9.923 30.682 1.00 52.26 271 PRO A O 1
ATOM 2160 N N . ASP A 1 272 ? 27.001 11.990 31.562 1.00 56.02 272 ASP A N 1
ATOM 2161 C CA . ASP A 1 272 ? 27.983 12.663 30.733 1.00 57.02 272 ASP A CA 1
ATOM 2162 C C . ASP A 1 272 ? 29.244 11.833 30.613 1.00 55.95 272 ASP A C 1
ATOM 2163 O O . ASP A 1 272 ? 29.725 11.567 29.526 1.00 61.87 272 ASP A O 1
ATOM 2168 N N . ASP A 1 273 ? 29.774 11.440 31.755 1.00 57.18 273 ASP A N 1
ATOM 2169 C CA . ASP A 1 273 ? 30.849 10.464 31.853 1.00 60.45 273 ASP A CA 1
ATOM 2170 C C . ASP A 1 273 ? 30.819 9.420 30.713 1.00 58.83 273 ASP A C 1
ATOM 2171 O O . ASP A 1 273 ? 31.809 9.265 29.988 1.00 54.63 273 ASP A O 1
ATOM 2176 N N . GLN A 1 274 ? 29.680 8.748 30.530 1.00 57.22 274 GLN A N 1
ATOM 2177 C CA . GLN A 1 274 ? 29.582 7.612 29.601 1.00 57.00 274 GLN A CA 1
ATOM 2178 C C . GLN A 1 274 ? 29.247 7.953 28.155 1.00 60.34 274 GLN A C 1
ATOM 2179 O O . GLN A 1 274 ? 29.648 7.211 27.244 1.00 64.00 274 GLN A O 1
ATOM 2185 N N . VAL A 1 275 ? 28.509 9.034 27.921 1.00 54.95 275 VAL A N 1
ATOM 2186 C CA . VAL A 1 275 ? 28.251 9.441 26.541 1.00 57.11 275 VAL A CA 1
ATOM 2187 C C . VAL A 1 275 ? 29.588 9.926 25.909 1.00 57.65 275 VAL A C 1
ATOM 2188 O O . VAL A 1 275 ? 29.932 9.549 24.786 1.00 57.16 275 VAL A O 1
ATOM 2192 N N . ARG A 1 276 ? 30.364 10.710 26.647 1.00 56.82 276 ARG A N 1
ATOM 2193 C CA . ARG A 1 276 ? 31.693 11.106 26.188 1.00 61.39 276 ARG A CA 1
ATOM 2194 C C . ARG A 1 276 ? 32.544 9.880 25.841 1.00 63.46 276 ARG A C 1
ATOM 2195 O O . ARG A 1 276 ? 33.187 9.844 24.785 1.00 62.61 276 ARG A O 1
ATOM 2203 N N . ALA A 1 277 ? 32.557 8.883 26.728 1.00 64.23 277 ALA A N 1
ATOM 2204 C CA . ALA A 1 277 ? 33.356 7.666 26.496 1.00 62.00 277 ALA A CA 1
ATOM 2205 C C . ALA A 1 277 ? 32.912 6.878 25.264 1.00 61.14 277 ALA A C 1
ATOM 2206 O O . ALA A 1 277 ? 33.734 6.171 24.677 1.00 60.75 277 ALA A O 1
ATOM 2208 N N . LEU A 1 278 ? 31.632 6.982 24.884 1.00 57.58 278 LEU A N 1
ATOM 2209 C CA . LEU A 1 278 ? 31.156 6.390 23.618 1.00 58.40 278 LEU A CA 1
ATOM 2210 C C . LEU A 1 278 ? 31.707 7.139 22.389 1.00 59.78 278 LEU A C 1
ATOM 2211 O O . LEU A 1 278 ? 32.105 6.510 21.393 1.00 52.76 278 LEU A O 1
ATOM 2216 N N . GLY A 1 279 ? 31.705 8.474 22.458 1.00 56.76 279 GLY A N 1
ATOM 2217 C CA . GLY A 1 279 ? 32.322 9.307 21.421 1.00 55.52 279 GLY A CA 1
ATOM 2218 C C . GLY A 1 279 ? 33.751 8.879 21.143 1.00 54.58 279 GLY A C 1
ATOM 2219 O O . GLY A 1 279 ? 34.108 8.556 20.013 1.00 54.11 279 GLY A O 1
ATOM 2220 N N . GLU A 1 280 ? 34.544 8.815 22.209 1.00 54.94 280 GLU A N 1
ATOM 2221 C CA . GLU A 1 280 ? 35.972 8.522 22.136 1.00 54.60 280 GLU A CA 1
ATOM 2222 C C . GLU A 1 280 ? 36.294 7.150 21.529 1.00 56.66 280 GLU A C 1
ATOM 2223 O O . GLU A 1 280 ? 37.462 6.797 21.354 1.00 55.78 280 GLU A O 1
ATOM 2229 N N . ARG A 1 281 ? 35.271 6.370 21.202 1.00 56.64 281 ARG A N 1
ATOM 2230 C CA . ARG A 1 281 ? 35.505 5.086 20.554 1.00 58.83 281 ARG A CA 1
ATOM 2231 C C . ARG A 1 281 ? 35.718 5.249 19.061 1.00 57.88 281 ARG A C 1
ATOM 2232 O O . ARG A 1 281 ? 36.120 4.296 18.398 1.00 60.41 281 ARG A O 1
ATOM 2240 N N . PHE A 1 282 ? 35.426 6.438 18.536 1.00 56.74 282 PHE A N 1
ATOM 2241 C CA . PHE A 1 282 ? 35.507 6.691 17.088 1.00 58.00 282 PHE A CA 1
ATOM 2242 C C . PHE A 1 282 ? 36.872 7.241 16.653 1.00 56.01 282 PHE A C 1
ATOM 2243 O O . PHE A 1 282 ? 37.671 7.655 17.495 1.00 52.30 282 PHE A O 1
ATOM 2251 N N . LYS A 1 283 ? 37.141 7.216 15.344 1.00 56.10 283 LYS A N 1
ATOM 2252 C CA . LYS A 1 283 ? 38.387 7.793 14.802 1.00 54.77 283 LYS A CA 1
ATOM 2253 C C . LYS A 1 283 ? 38.344 9.299 15.012 1.00 54.80 283 LYS A C 1
ATOM 2254 O O . LYS A 1 283 ? 39.217 9.873 15.649 1.00 56.60 283 LYS A O 1
ATOM 2256 N N . TYR A 1 284 ? 37.296 9.923 14.495 1.00 55.69 284 TYR A N 1
ATOM 2257 C CA . TYR A 1 284 ? 37.112 11.352 14.634 1.00 57.67 284 TYR A CA 1
ATOM 2258 C C . TYR A 1 284 ? 35.963 11.578 15.595 1.00 57.63 284 TYR A C 1
ATOM 2259 O O . TYR A 1 284 ? 34.838 11.147 15.318 1.00 53.11 284 TYR A O 1
ATOM 2268 N N . HIS A 1 285 ? 36.241 12.24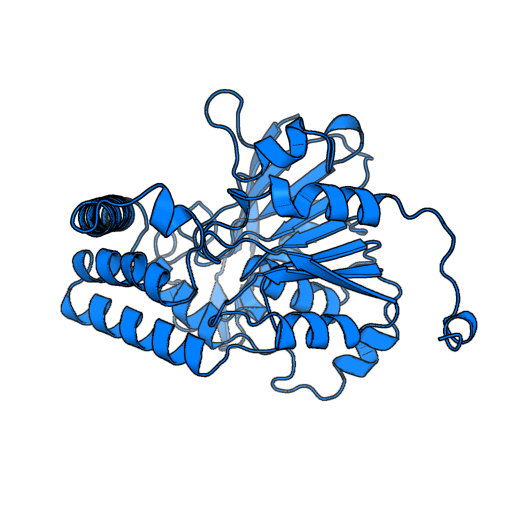7 16.716 1.00 55.86 285 HIS A N 1
ATOM 2269 C CA . HIS A 1 285 ? 35.246 12.409 17.784 1.00 55.81 285 HIS A CA 1
ATOM 2270 C C . HIS A 1 285 ? 35.401 13.715 18.540 1.00 52.97 285 HIS A C 1
ATOM 2271 O O . HIS A 1 285 ? 36.480 14.280 18.620 1.00 50.41 285 HIS A O 1
ATOM 2278 N N . ARG A 1 286 ? 34.310 14.175 19.130 1.00 55.78 286 ARG A N 1
ATOM 2279 C CA . ARG A 1 286 ? 34.369 15.335 19.998 1.00 57.22 286 ARG A CA 1
ATOM 2280 C C . ARG A 1 286 ? 33.194 15.315 20.972 1.00 54.45 286 ARG A C 1
ATOM 2281 O O . ARG A 1 286 ? 32.179 14.660 20.720 1.00 48.84 286 ARG A O 1
ATOM 2289 N N . HIS A 1 287 ? 33.332 16.043 22.079 1.00 51.87 287 HIS A N 1
ATOM 2290 C CA . HIS A 1 287 ? 32.297 16.072 23.109 1.00 50.94 287 HIS A CA 1
ATOM 2291 C C . HIS A 1 287 ? 31.877 17.493 23.509 1.00 49.19 287 HIS A C 1
ATOM 2292 O O . HIS A 1 287 ? 32.697 18.396 23.597 1.00 45.23 287 HIS A O 1
ATOM 2299 N N . PHE A 1 288 ? 30.586 17.688 23.741 1.00 50.57 288 PHE A N 1
ATOM 2300 C CA . PHE A 1 288 ? 30.111 18.911 24.368 1.00 49.80 288 PHE A CA 1
ATOM 2301 C C . PHE A 1 288 ? 29.363 18.511 25.629 1.00 50.34 288 PHE A C 1
ATOM 2302 O O . PHE A 1 288 ? 28.502 17.626 25.589 1.00 49.57 288 PHE A O 1
ATOM 2310 N N . PHE A 1 289 ? 29.722 19.164 26.735 1.00 49.46 289 PHE A N 1
ATOM 2311 C CA . PHE A 1 289 ? 29.031 19.037 28.002 1.00 52.35 289 PHE A CA 1
ATOM 2312 C C . PHE A 1 289 ? 28.023 20.169 28.131 1.00 52.36 289 PHE A C 1
ATOM 2313 O O . PHE A 1 289 ? 28.415 21.324 28.236 1.00 55.10 289 PHE A O 1
ATOM 2321 N N . VAL A 1 290 ? 26.732 19.849 28.134 1.00 51.77 290 VAL A N 1
ATOM 2322 C CA . VAL A 1 290 ? 25.708 20.892 28.223 1.00 54.64 290 VAL A CA 1
ATOM 2323 C C . VAL A 1 290 ? 25.296 21.085 29.689 1.00 59.25 290 VAL A C 1
ATOM 2324 O O . VAL A 1 290 ? 24.816 20.139 30.328 1.00 61.13 290 VAL A O 1
ATOM 2328 N N . PRO A 1 291 ? 25.484 22.318 30.222 1.00 61.33 291 PRO A N 1
ATOM 2329 C CA . PRO A 1 291 ? 25.323 22.669 31.648 1.00 61.93 291 PRO A CA 1
ATOM 2330 C C . PRO A 1 291 ? 23.898 22.960 32.168 1.00 60.37 291 PRO A C 1
ATOM 2331 O O . PRO A 1 291 ? 23.763 23.619 33.190 1.00 60.61 291 PRO A O 1
ATOM 2335 N N . ASP A 1 292 ? 22.863 22.467 31.493 1.00 59.86 292 ASP A N 1
ATOM 2336 C CA . ASP A 1 292 ? 21.481 22.625 31.942 1.00 61.45 292 ASP A CA 1
ATOM 2337 C C . ASP A 1 292 ? 20.799 21.326 31.556 1.00 61.12 292 ASP A C 1
ATOM 2338 O O . ASP A 1 292 ? 21.314 20.607 30.694 1.00 58.83 292 ASP A O 1
ATOM 2343 N N . ASN A 1 293 ? 19.670 21.006 32.189 1.00 58.11 293 ASN A N 1
ATOM 2344 C CA . ASN A 1 293 ? 19.009 19.724 31.948 1.00 58.67 293 ASN A CA 1
ATOM 2345 C C . ASN A 1 293 ? 17.567 19.754 32.445 1.00 62.40 293 ASN A C 1
ATOM 2346 O O . ASN A 1 293 ? 17.306 19.723 33.650 1.00 62.66 293 ASN A O 1
ATOM 2351 N N . VAL A 1 294 ? 16.635 19.806 31.501 1.00 62.45 294 VAL A N 1
ATOM 2352 C CA . VAL A 1 294 ? 15.219 19.731 31.813 1.00 64.44 294 VAL A CA 1
ATOM 2353 C C . VAL A 1 294 ? 14.703 18.289 31.683 1.00 66.75 294 VAL A C 1
ATOM 2354 O O . VAL A 1 294 ? 13.489 18.052 31.695 1.00 64.78 294 VAL A O 1
ATOM 2358 N N . GLY A 1 295 ? 15.633 17.345 31.626 1.00 70.50 295 GLY A N 1
ATOM 2359 C CA . GLY A 1 295 ? 15.310 15.937 31.501 1.00 73.44 295 GLY A CA 1
ATOM 2360 C C . GLY A 1 295 ? 15.567 15.311 30.142 1.00 77.28 295 GLY A C 1
ATOM 2361 O O . GLY A 1 295 ? 15.342 15.917 29.118 1.00 78.48 295 GLY A O 1
ATOM 2362 N N . HIS A 1 296 ? 16.038 14.078 30.133 1.00 80.08 296 HIS A N 1
ATOM 2363 C CA . HIS A 1 296 ? 16.359 13.423 28.882 1.00 81.75 296 HIS A CA 1
ATOM 2364 C C . HIS A 1 296 ? 15.187 13.497 27.934 1.00 81.98 296 HIS A C 1
ATOM 2365 O O . HIS A 1 296 ? 15.346 13.505 26.741 1.00 85.41 296 HIS A O 1
ATOM 2372 N N . ASP A 1 297 ? 14.005 13.554 28.493 1.00 78.23 297 ASP A N 1
ATOM 2373 C CA . ASP A 1 297 ? 12.813 13.469 27.683 1.00 77.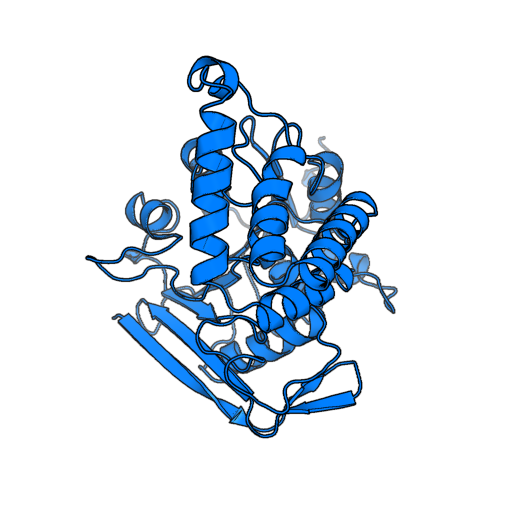95 297 ASP A CA 1
ATOM 2374 C C . ASP A 1 297 ? 12.575 14.776 26.934 1.00 73.39 297 ASP A C 1
ATOM 2375 O O . ASP A 1 297 ? 11.909 14.806 25.928 1.00 71.60 297 ASP A O 1
ATOM 2380 N N . GLY A 1 298 ? 13.163 15.850 27.422 1.00 72.30 298 GLY A N 1
ATOM 2381 C CA . GLY A 1 298 ? 12.967 17.192 26.877 1.00 69.36 298 GLY A CA 1
ATOM 2382 C C . GLY A 1 298 ? 14.219 17.924 26.421 1.00 70.16 298 GLY A C 1
ATOM 2383 O O . GLY A 1 298 ? 14.229 19.158 26.380 1.00 73.75 298 GLY A O 1
ATOM 2384 N N . PHE A 1 299 ? 15.262 17.188 26.036 1.00 64.75 299 PHE A N 1
ATOM 2385 C CA . PHE A 1 299 ? 16.491 17.815 25.526 1.00 59.55 299 PHE A CA 1
ATOM 2386 C C . PHE A 1 299 ? 16.291 18.748 24.333 1.00 59.52 299 PHE A C 1
ATOM 2387 O O . PHE A 1 299 ? 17.161 19.567 24.043 1.00 64.84 299 PHE A O 1
ATOM 2395 N N . LEU A 1 300 ? 15.176 18.604 23.619 1.00 57.40 300 LEU A N 1
ATOM 2396 C CA . LEU A 1 300 ? 14.839 19.526 22.537 1.00 53.79 300 LEU A CA 1
ATOM 2397 C C . LEU A 1 300 ? 14.431 20.872 23.108 1.00 51.89 300 LEU A C 1
ATOM 2398 O O . LEU A 1 300 ? 14.770 21.915 22.546 1.00 52.42 300 LEU A O 1
ATOM 2403 N N . LEU A 1 301 ? 13.702 20.845 24.219 1.00 52.24 301 LEU A N 1
ATOM 2404 C CA . LEU A 1 301 ? 13.187 22.075 24.825 1.00 55.72 301 LEU A CA 1
ATOM 2405 C C . LEU A 1 301 ? 14.294 23.062 25.253 1.00 56.32 301 LEU A C 1
ATOM 2406 O O . LEU A 1 301 ? 14.117 24.272 25.128 1.00 55.85 301 LEU A O 1
ATOM 2411 N N . ASN A 1 302 ? 15.444 22.558 25.699 1.00 56.99 302 ASN A N 1
ATOM 2412 C CA . ASN A 1 302 ? 16.555 23.435 26.100 1.00 57.69 302 ASN A CA 1
ATOM 2413 C C . ASN A 1 302 ? 17.653 23.564 25.037 1.00 54.28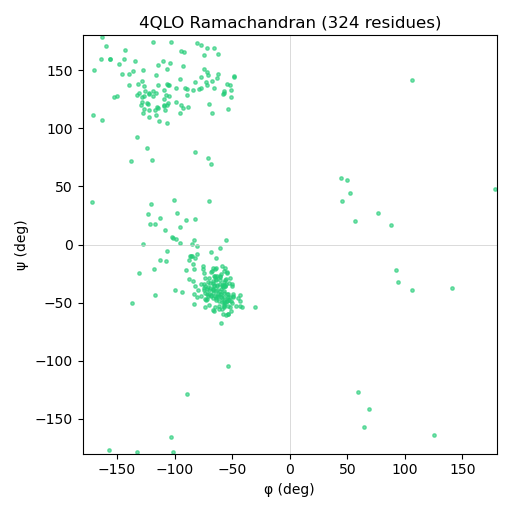 302 ASN A C 1
ATOM 2414 O O . ASN A 1 302 ? 18.828 23.655 25.350 1.00 55.17 302 ASN A O 1
ATOM 2419 N N . PHE A 1 303 ? 17.253 23.623 23.772 1.00 53.81 303 PHE A N 1
ATOM 2420 C CA . PHE A 1 303 ? 18.202 23.707 22.655 1.00 48.88 303 PHE A CA 1
ATOM 2421 C C . PHE A 1 303 ? 19.095 24.933 22.691 1.00 50.66 303 PHE A C 1
ATOM 2422 O O . PHE A 1 303 ? 20.208 24.917 22.149 1.00 52.69 303 PHE A O 1
ATOM 2430 N N . SER A 1 304 ? 18.602 25.997 23.313 1.00 51.35 304 SER A N 1
ATOM 2431 C CA . SER A 1 304 ? 19.375 27.226 23.485 1.00 52.15 304 SER A CA 1
ATOM 2432 C C . SER A 1 304 ? 20.757 26.950 24.063 1.00 49.97 304 SER A C 1
ATOM 2433 O O . SER A 1 304 ? 21.722 27.638 23.732 1.00 45.66 304 SER A O 1
ATOM 2436 N N . THR A 1 305 ? 20.856 25.945 24.926 1.00 48.41 305 THR A N 1
ATOM 2437 C CA . THR A 1 305 ? 22.093 25.712 25.658 1.00 50.03 305 THR A CA 1
ATOM 2438 C C . THR A 1 305 ? 23.075 24.831 24.905 1.00 50.04 305 THR A C 1
ATOM 2439 O O . THR A 1 305 ? 24.243 24.733 25.306 1.00 52.68 305 THR A O 1
ATOM 2443 N N . TRP A 1 306 ? 22.612 24.174 23.837 1.00 50.41 306 TRP A N 1
ATOM 2444 C CA . TRP A 1 306 ? 23.472 23.263 23.061 1.00 48.07 306 TRP A CA 1
ATOM 2445 C C . TRP A 1 306 ? 23.485 23.436 21.557 1.00 47.24 306 TRP A C 1
ATOM 2446 O O . TRP A 1 306 ? 24.465 23.044 20.928 1.00 46.63 306 TRP A O 1
ATOM 2457 N N . ALA A 1 307 ? 22.431 24.003 20.971 1.00 45.63 307 ALA A N 1
ATOM 2458 C CA . ALA A 1 307 ? 22.369 24.144 19.512 1.00 45.47 307 ALA A CA 1
ATOM 2459 C C . ALA A 1 307 ? 23.525 24.939 18.887 1.00 46.14 307 ALA A C 1
ATOM 2460 O O . ALA A 1 307 ? 23.965 24.622 17.780 1.00 45.49 307 ALA A O 1
ATOM 2462 N N . PRO A 1 308 ? 24.008 25.990 19.574 1.00 46.16 308 PRO A N 1
ATOM 2463 C CA . PRO A 1 308 ? 25.096 26.778 19.000 1.00 48.63 308 PRO A CA 1
ATOM 2464 C C . PRO A 1 308 ? 26.406 26.010 18.860 1.00 50.85 308 PRO A C 1
ATOM 2465 O O . PRO A 1 308 ? 27.230 26.354 18.004 1.00 45.54 308 PRO A O 1
ATOM 2469 N N . ASN A 1 309 ? 26.607 25.010 19.717 1.00 52.86 309 ASN A N 1
ATOM 2470 C CA . ASN A 1 309 ? 27.787 24.143 19.624 1.00 54.50 309 ASN A CA 1
ATOM 2471 C C . ASN A 1 309 ? 27.593 23.143 18.499 1.00 51.72 309 ASN A C 1
ATOM 2472 O O . ASN A 1 309 ? 28.551 22.771 17.816 1.00 48.69 309 ASN A O 1
ATOM 2477 N N . LEU A 1 310 ? 26.348 22.714 18.304 1.00 46.48 310 LEU A N 1
ATOM 2478 C CA . LEU A 1 310 ? 26.000 21.942 17.120 1.00 49.42 310 LEU A CA 1
ATOM 2479 C C . LEU A 1 310 ? 26.438 22.711 15.876 1.00 49.31 310 LEU A C 1
ATOM 2480 O O . LEU A 1 310 ? 27.264 22.227 15.105 1.00 52.24 310 LEU A O 1
ATOM 2485 N N . TYR A 1 311 ? 25.893 23.913 15.716 1.00 47.50 311 TYR A N 1
ATOM 2486 C CA . TYR A 1 311 ? 26.218 24.792 14.601 1.00 48.23 311 TYR A CA 1
ATOM 2487 C C . TYR A 1 311 ? 27.720 24.920 14.434 1.00 47.19 311 TYR A C 1
ATOM 2488 O O . TYR A 1 311 ? 28.234 24.851 13.322 1.00 46.61 311 TYR A O 1
ATOM 2497 N N . HIS A 1 312 ? 28.424 25.093 15.542 1.00 45.94 312 HIS A N 1
ATOM 2498 C CA . HIS A 1 312 ? 29.884 25.159 15.508 1.00 48.56 312 HIS A CA 1
ATOM 2499 C C . HIS A 1 312 ? 30.430 23.880 14.859 1.00 52.55 312 HIS A C 1
ATOM 2500 O O . HIS A 1 312 ? 31.270 23.942 13.958 1.00 57.53 312 HIS A O 1
ATOM 2507 N N . PHE A 1 313 ? 29.932 22.729 15.321 1.00 55.15 313 PHE A N 1
ATOM 2508 C CA . PHE A 1 313 ? 30.358 21.413 14.821 1.00 50.43 313 PHE A CA 1
ATOM 2509 C C . PHE A 1 313 ? 30.037 21.271 13.340 1.00 46.78 313 PHE A C 1
ATOM 2510 O O . PHE A 1 313 ? 30.893 20.886 12.554 1.00 43.23 313 PHE A O 1
ATOM 2518 N N . LEU A 1 314 ? 28.804 21.601 12.969 1.00 46.82 314 LEU A N 1
ATOM 2519 C CA . LEU A 1 314 ? 28.375 21.522 11.572 1.00 48.58 314 LEU A CA 1
ATOM 2520 C C . LEU A 1 314 ? 29.273 22.294 10.617 1.00 52.20 314 LEU A C 1
ATOM 2521 O O . LEU A 1 314 ? 29.391 21.915 9.451 1.00 51.38 314 LEU A O 1
ATOM 2526 N N . ASN A 1 315 ? 29.964 23.287 11.133 1.00 57.65 315 ASN A N 1
ATOM 2527 C CA . ASN A 1 315 ? 30.747 24.140 10.303 1.00 62.28 315 ASN A CA 1
ATOM 2528 C C . ASN A 1 315 ? 32.225 23.861 10.201 1.00 64.42 315 ASN A C 1
ATOM 2529 O O . ASN A 1 315 ? 33.007 24.720 9.894 1.00 57.56 315 ASN A O 1
ATOM 2534 N N . LEU A 1 316 ? 32.582 22.614 10.407 1.00 73.46 316 LEU A N 1
ATOM 2535 C CA . LEU A 1 316 ? 33.871 22.117 10.013 1.00 78.52 316 LEU A CA 1
ATOM 2536 C C . LEU A 1 316 ? 33.914 21.860 8.503 1.00 76.37 316 LEU A C 1
ATOM 2537 O O . LEU A 1 316 ? 33.015 21.317 7.897 1.00 68.72 316 LEU A O 1
ATOM 2542 N N . LYS A 1 317 ? 34.997 22.304 7.910 1.00 82.44 317 LYS A N 1
ATOM 2543 C CA . LYS A 1 317 ? 35.166 22.432 6.493 1.00 75.11 317 LYS A CA 1
ATOM 2544 C C . LYS A 1 317 ? 36.614 22.754 6.491 1.00 80.56 317 LYS A C 1
ATOM 2545 O O . LYS A 1 317 ? 37.090 23.619 5.783 1.00 81.17 317 LYS A O 1
ATOM 2551 N N . HIS A 1 318 ? 37.273 22.107 7.419 1.00 82.25 318 HIS A N 1
ATOM 2552 C CA . HIS A 1 318 ? 38.707 21.961 7.480 1.00 80.98 318 HIS A CA 1
ATOM 2553 C C . HIS A 1 318 ? 38.906 20.492 7.149 1.00 79.12 318 HIS A C 1
ATOM 2554 O O . HIS A 1 318 ? 38.192 19.642 7.689 1.00 77.19 318 HIS A O 1
ATOM 2561 N N . PHE A 1 319 ? 39.837 20.187 6.247 1.00 80.79 319 PHE A N 1
ATOM 2562 C CA . PHE A 1 319 ? 40.041 18.804 5.830 1.00 86.46 319 PHE A CA 1
ATOM 2563 C C . PHE A 1 319 ? 40.482 17.993 7.054 1.00 85.37 319 PHE A C 1
ATOM 2564 O O . PHE A 1 319 ? 41.127 18.528 7.964 1.00 84.50 319 PHE A O 1
ATOM 2572 N N . LYS A 1 320 ? 40.088 16.725 7.105 1.00 77.08 320 LYS A N 1
ATOM 2573 C CA . LYS A 1 320 ? 40.397 15.891 8.269 1.00 76.89 320 LYS A CA 1
ATOM 2574 C C . LYS A 1 320 ? 41.927 15.859 8.509 1.00 74.09 320 LYS A C 1
ATOM 2575 O O . LYS A 1 320 ? 42.699 15.681 7.572 1.00 72.82 320 LYS A O 1
ATOM 2581 N N . ARG A 1 321 ? 42.364 16.080 9.745 1.00 76.68 321 ARG A N 1
ATOM 2582 C CA . ARG A 1 321 ? 43.784 15.929 10.094 1.00 84.10 321 ARG A CA 1
ATOM 2583 C C . ARG A 1 321 ? 43.984 14.519 10.676 1.00 87.26 321 ARG A C 1
ATOM 2584 O O . ARG A 1 321 ? 43.128 14.022 11.409 1.00 86.72 321 ARG A O 1
ATOM 2592 N N . LYS A 1 322 ? 45.110 13.883 10.361 1.00 90.66 322 LYS A N 1
ATOM 2593 C CA . LYS A 1 322 ? 45.247 12.426 10.543 1.00 94.03 322 LYS A CA 1
ATOM 2594 C C . LYS A 1 322 ? 45.569 11.957 11.975 1.00 94.94 322 LYS A C 1
ATOM 2595 O O . LYS A 1 322 ? 45.719 10.751 12.193 1.00 95.10 322 LYS A O 1
ATOM 2601 N N . ASP A 1 323 ? 45.715 12.897 12.916 1.00 91.64 323 ASP A N 1
ATOM 2602 C CA . ASP A 1 323 ? 45.607 12.637 14.375 1.00 96.09 323 ASP A CA 1
ATOM 2603 C C . ASP A 1 323 ? 46.896 12.626 15.202 1.00 94.54 323 ASP A C 1
ATOM 2604 O O . ASP A 1 323 ? 46.871 13.092 16.339 1.00 101.82 323 ASP A O 1
ATOM 2609 N N . PRO A 1 324 ? 48.007 12.074 14.679 1.00 93.86 324 PRO A N 1
ATOM 2610 C CA . PRO A 1 324 ? 49.280 12.312 15.380 1.00 95.66 324 PRO A CA 1
ATOM 2611 C C . PRO A 1 324 ? 49.659 13.796 15.519 1.00 96.82 324 PRO A C 1
ATOM 2612 O O . PRO A 1 324 ? 50.507 14.136 16.350 1.00 90.13 324 PRO A O 1
ATOM 2616 N N . ALA A 1 325 ? 49.042 14.653 14.700 1.00 99.69 325 ALA A N 1
ATOM 2617 C CA . ALA A 1 325 ? 49.095 16.110 14.870 1.00 99.28 325 ALA A CA 1
ATOM 2618 C C . ALA A 1 325 ? 48.418 16.579 16.178 1.00 96.75 325 ALA A C 1
ATOM 2619 O O . ALA A 1 325 ? 48.795 17.602 16.752 1.00 92.99 325 ALA A O 1
ATOM 2621 N N . PHE A 1 326 ? 47.544 15.756 16.727 1.00 101.17 326 PHE A N 1
ATOM 2622 C CA . PHE A 1 326 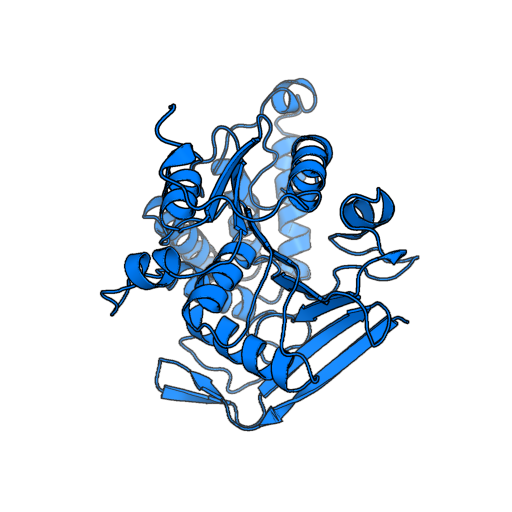? 46.913 16.069 18.002 1.00 103.69 326 PHE A CA 1
ATOM 2623 C C . PHE A 1 326 ? 47.684 15.672 19.243 1.00 98.62 326 PHE A C 1
ATOM 2624 O O . PHE A 1 326 ? 47.306 16.046 20.340 1.00 94.97 326 PHE A O 1
ATOM 2632 N N . LEU A 1 327 ? 48.751 14.911 19.088 1.00 95.27 327 LEU A N 1
ATOM 2633 C CA . LEU A 1 327 ? 49.606 14.631 20.225 1.00 92.11 327 LEU A CA 1
ATOM 2634 C C . LEU A 1 327 ? 50.240 15.960 20.528 1.00 91.13 327 LEU A C 1
ATOM 2635 O O . LEU A 1 327 ? 51.409 16.171 20.287 1.00 88.23 327 LEU A O 1
ATOM 2640 N N . TYR A 1 328 ? 49.449 16.895 21.013 1.00 96.49 328 TYR A N 1
ATOM 2641 C CA . TYR A 1 328 ? 49.994 18.220 21.166 1.00 95.34 328 TYR A CA 1
ATOM 2642 C C . TYR A 1 328 ? 48.984 19.261 21.699 1.00 89.33 328 TYR A C 1
ATOM 2643 O O . TYR A 1 328 ? 48.875 20.352 21.163 1.00 79.55 328 TYR A O 1
ATOM 2652 N N . LYS A 1 329 ? 48.255 18.944 22.762 1.00 84.61 329 LYS A N 1
ATOM 2653 C CA . LYS A 1 329 ? 48.262 17.634 23.357 1.00 84.94 329 LYS A CA 1
ATOM 2654 C C . LYS A 1 329 ? 46.983 16.964 22.950 1.00 89.04 329 LYS A C 1
ATOM 2655 O O . LYS A 1 329 ? 46.676 16.914 21.765 1.00 87.06 329 LYS A O 1
#

Foldseek 3Di:
DKDWDKDWQAWAAAPVRDIDGTWIKTKIKAADDPAAEEEFEEDLQAARQAQPDPVDGHLPVVLQVVPLPDRVRYIYMYIGFALFPPITPHVVPDVRPDPFHALLRSLVSVVSVCVVVPDAEHAEQEYDDSRLLSRLSNLQVPSHQYAEYEYELYFQAFDPVLLVLLVQLVVLCVVPPLLSQLCNQLSQVVFFDADCCCVVCVDPVHVVVVSNVVSNVRSVPTDRRSSNNVSSHRNRGHNPVVHDCSLVSQLPRNYAYEYEYEPGGRRRHLVGSQVRQVSHNHGYYDYFDGDPTSVVPSVVCVRPSVVSSVVSPDPDPDDRPVVVVVD

Secondary structure (DSSP, 8-state):
-EEEEEEE---EE-TTS-EESS-EEEEEEES-TTSPEEEEE--TT--S-SSB-SSSB-TTHHHHHTTSS-TTT-EEEEE--TT-SSSSS-TTT-TT--S---HHHHHHHHHHHHHHTT--EEEEEEEESHHHHHHHHHHHHT-SEEEEEEEES--SB--HHHHHHHHHHHHHHHHHTHHHHHHHHHGGGGGB---THHHH---TTTTHHHHHHHHHHHHHHS-HHHHHHHHHHHHT-BTTTT-S-HHHHHHT---EEEEEEETTBSSS-HHHHHHHHTTSSEEEEEEES--S-GGGTTTTGGGTHHHHHHHHT--SPPP-SGGG---